Protein AF-0000000079725221 (afdb_homodimer)

Sequence (290 aa):
MNLLYRLLATKKDITLTIIRVTLGIVILPHGAQKLLGSFGGYGFDGTMGFMTGQLGIPSVFAFLAIIAESFGALGLILGLFTRLAAFGVFATMLVAALLVHLPGGFFAPNGIEYFILTFGLAIPVIIKGAGSFSLDDLISSKLEKMNLLYRLLATKKDITLTIIRVTLGIVILPHGAQKLLGSFGGYGFDGTMGFMTGQLGIPSVFAFLAIIAESFGALGLILGLFTRLAAFGVFATMLVAALLVHLPGGFFAPNGIEYFILTFGLAIPVIIKGAGSFSLDDLISSKLEK

InterPro domains:
  IPR032808 DoxX family [PF07681] (16-101)
  IPR051907 DoxX-like inner membrane-associated oxidoreductase [PTHR33452] (7-144)

Radius of gyration: 19.96 Å; Cα c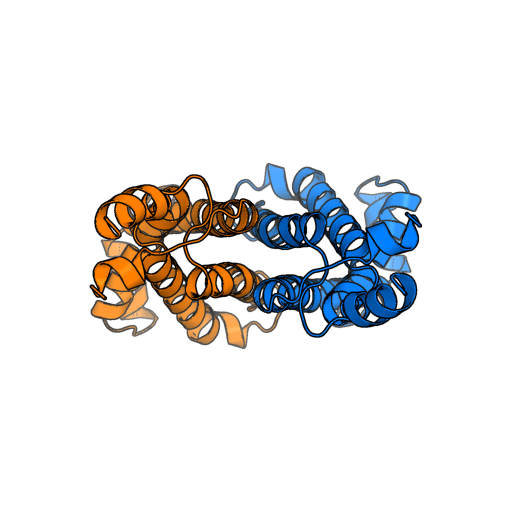ontacts (8 Å, |Δi|>4): 577; chains: 2; bounding box: 53×54×37 Å

Organism: NCBI:txid2484901

Solvent-accessible surface area (backbone atoms only — not comparable to full-atom values): 13362 Å² total; per-residue (Å²): 130,57,68,66,42,66,54,23,43,47,52,84,31,63,52,39,28,45,19,33,31,37,51,10,65,56,36,25,61,56,11,36,12,32,56,69,25,41,96,79,37,61,11,43,68,48,41,48,47,44,38,35,64,78,66,60,38,55,64,68,58,44,51,49,36,42,43,15,24,31,57,17,14,48,18,24,53,47,10,37,54,23,25,60,16,28,46,39,37,41,52,41,42,48,50,48,29,65,77,64,13,43,87,50,44,56,54,72,78,47,14,29,42,64,46,48,47,50,43,33,36,24,52,42,27,45,74,51,19,28,14,30,90,19,48,18,42,59,51,27,62,60,67,75,107,132,58,67,66,44,66,54,23,43,48,53,84,32,63,51,40,29,46,19,33,31,38,52,11,64,57,35,26,60,56,10,37,12,31,56,69,25,40,95,80,36,62,11,44,68,48,41,47,48,44,40,36,64,77,67,60,39,56,65,67,59,44,51,49,34,43,44,14,23,32,56,17,15,50,18,23,52,48,10,37,54,23,25,61,16,26,45,40,39,40,51,40,42,48,51,47,28,66,76,66,13,42,88,50,42,55,53,73,77,47,14,30,41,66,46,47,47,51,42,35,37,25,52,42,28,45,76,52,20,28,13,31,91,17,48,18,42,59,52,27,60,60,66,75,106

Secondary structure (DSSP, 8-state):
--HHHHHH-----HHHHHHHHHHHHHHHHHHHHHHH-GGG--HHHHHHHIIIIIS---HHHHHHHHHIIIIIHHHHHHTSSHHHHHHHHHHHHHHHIIIIIGGG-SSTTTSSHHHHHHHHHHHHHHHH---SS-HHHHHHHHHH-/--HHHHHH-----HHHHHHHHHHHHHHHHHHHHHHH-GGG--HHHHHHHIIIIIS---HHHHHHHHHIIIIIHHHHHHTSSHHHHHHHHHHHHHHHIIIIIGGG-SSTTTSSHHHHHHHHHHHHHHHH---SS-HHHHHHHHHH-

Structure (mmCIF, N/CA/C/O backbone):
data_AF-0000000079725221-model_v1
#
loop_
_entity.id
_entity.type
_entity.pdbx_description
1 polymer 'DoxX family protein'
#
loop_
_atom_site.group_PDB
_atom_site.id
_atom_site.type_symbol
_atom_site.label_atom_id
_atom_site.label_alt_id
_atom_site.label_comp_id
_atom_site.label_asym_id
_atom_site.label_entity_id
_atom_site.label_seq_id
_atom_site.pdbx_PDB_ins_code
_atom_site.Cartn_x
_atom_site.Cartn_y
_atom_site.Cartn_z
_atom_site.occupancy
_atom_site.B_iso_or_equiv
_atom_site.auth_seq_id
_atom_site.auth_comp_id
_atom_site.auth_asym_id
_atom_site.auth_atom_id
_atom_site.pdbx_PDB_model_num
ATOM 1 N N . MET A 1 1 ? 14.672 29.812 3.842 1 69.5 1 MET A N 1
ATOM 2 C CA . MET A 1 1 ? 14.469 28.578 4.605 1 69.5 1 MET A CA 1
ATOM 3 C C . MET A 1 1 ? 15.406 27.484 4.117 1 69.5 1 MET A C 1
ATOM 5 O O . MET A 1 1 ? 15.578 27.297 2.908 1 69.5 1 MET A O 1
ATOM 9 N N . ASN A 1 2 ? 16.25 26.953 4.871 1 87.5 2 ASN A N 1
ATOM 10 C CA . ASN A 1 2 ? 17.312 25.969 4.648 1 87.5 2 ASN A CA 1
ATOM 11 C C . ASN A 1 2 ? 16.766 24.703 3.992 1 87.5 2 ASN A C 1
ATOM 13 O O . ASN A 1 2 ? 15.625 24.328 4.223 1 87.5 2 ASN A O 1
ATOM 17 N N . LEU A 1 3 ? 17.297 24.375 2.855 1 90.75 3 LEU A N 1
ATOM 18 C CA . LEU A 1 3 ? 16.906 23.188 2.09 1 90.75 3 LEU A CA 1
ATOM 19 C C . LEU A 1 3 ? 16.75 21.984 3 1 90.75 3 LEU A C 1
ATOM 21 O O . LEU A 1 3 ? 15.844 21.156 2.805 1 90.75 3 LEU A O 1
ATOM 25 N N . LEU A 1 4 ? 17.578 21.922 3.91 1 93.19 4 LEU A N 1
ATOM 26 C CA . LEU A 1 4 ? 17.516 20.797 4.84 1 93.19 4 LEU A CA 1
ATOM 27 C C . LEU A 1 4 ? 16.219 20.812 5.641 1 93.19 4 LEU A C 1
ATOM 29 O O . LEU A 1 4 ? 15.609 19.781 5.852 1 93.19 4 LEU A O 1
ATOM 33 N N . TYR A 1 5 ? 15.875 21.984 6.094 1 93.69 5 TYR A N 1
ATOM 34 C CA . TYR A 1 5 ? 14.617 22.109 6.828 1 93.69 5 TYR A CA 1
ATOM 35 C C . TYR A 1 5 ? 13.438 21.703 5.957 1 93.69 5 TYR A C 1
ATOM 37 O O . TYR A 1 5 ? 12.547 20.984 6.406 1 93.69 5 TYR A O 1
ATOM 45 N N . ARG A 1 6 ? 13.508 22.188 4.793 1 94.5 6 ARG A N 1
ATOM 46 C CA . ARG A 1 6 ? 12.398 21.891 3.891 1 94.5 6 ARG A CA 1
ATOM 47 C C . ARG A 1 6 ? 12.266 20.391 3.66 1 94.5 6 ARG A C 1
ATOM 49 O O . ARG A 1 6 ? 11.156 19.859 3.564 1 94.5 6 ARG A O 1
ATOM 56 N N . LEU A 1 7 ? 13.352 19.672 3.592 1 95.88 7 LEU A N 1
ATOM 57 C CA . LEU A 1 7 ? 13.375 18.234 3.316 1 95.88 7 LEU A CA 1
ATOM 58 C C . LEU A 1 7 ? 12.93 17.438 4.535 1 95.88 7 LEU A C 1
ATOM 60 O O . LEU A 1 7 ? 12.344 16.359 4.398 1 95.88 7 LEU A O 1
ATOM 64 N N . LEU A 1 8 ? 13.094 18.062 5.656 1 97.88 8 LEU A N 1
ATOM 65 C CA . LEU A 1 8 ? 12.875 17.297 6.875 1 97.88 8 LEU A CA 1
ATOM 66 C C . LEU A 1 8 ? 11.57 17.703 7.551 1 97.88 8 LEU A C 1
ATOM 68 O O . LEU A 1 8 ? 11.055 16.969 8.406 1 97.88 8 LEU A O 1
ATOM 72 N N . ALA A 1 9 ? 11.094 18.844 7.234 1 96.81 9 ALA A N 1
ATOM 73 C CA . ALA A 1 9 ? 9.898 19.375 7.887 1 96.81 9 ALA A CA 1
ATOM 74 C C . ALA A 1 9 ? 8.727 18.422 7.738 1 96.81 9 ALA A C 1
ATOM 76 O O . ALA A 1 9 ? 8.516 17.844 6.672 1 96.81 9 ALA A O 1
ATOM 77 N N . THR A 1 10 ? 7.938 18.219 8.828 1 97.12 10 THR A N 1
ATOM 78 C CA . THR A 1 10 ? 6.801 17.312 8.867 1 97.12 10 THR A CA 1
ATOM 79 C C . THR A 1 10 ? 5.824 17.703 9.969 1 97.12 10 THR A C 1
ATOM 81 O O . THR A 1 10 ? 6.152 18.516 10.836 1 97.12 10 THR A O 1
ATOM 84 N N . LYS A 1 11 ? 4.652 17.297 9.836 1 94.31 11 LYS A N 1
ATOM 85 C CA . LYS A 1 11 ? 3.666 17.469 10.898 1 94.31 11 LYS A CA 1
ATOM 86 C C . LYS A 1 11 ? 3.461 16.172 11.672 1 94.31 11 LYS A C 1
ATOM 88 O O . LYS A 1 11 ? 3.559 15.078 11.109 1 94.31 11 LYS A O 1
ATOM 93 N N . LYS A 1 12 ? 3.129 16.297 12.898 1 96.31 12 LYS A N 1
ATOM 94 C CA . LYS A 1 12 ? 2.85 15.141 13.742 1 96.31 12 LYS A CA 1
ATOM 95 C C . LYS A 1 12 ? 1.532 14.484 13.352 1 96.31 12 LYS A C 1
ATOM 97 O O . LYS A 1 12 ? 0.457 14.961 13.719 1 96.31 12 LYS A O 1
ATOM 102 N N . ASP A 1 13 ? 1.694 13.469 12.641 1 98 13 ASP A N 1
ATOM 103 C CA . ASP A 1 13 ? 0.566 12.711 12.117 1 98 13 ASP A CA 1
ATOM 104 C C . ASP A 1 13 ? 0.859 11.211 12.133 1 98 13 ASP A C 1
ATOM 106 O O . ASP A 1 13 ? 1.685 10.719 11.359 1 98 13 ASP A O 1
ATOM 110 N N . ILE A 1 14 ? 0.137 10.5 12.945 1 98.56 14 ILE A N 1
ATOM 111 C CA . ILE A 1 14 ? 0.399 9.086 13.172 1 98.56 14 ILE A CA 1
ATOM 112 C C . ILE A 1 14 ? 0.129 8.297 11.891 1 98.56 14 ILE A C 1
ATOM 114 O O . ILE A 1 14 ? 0.76 7.27 11.648 1 98.56 14 ILE A O 1
ATOM 118 N N . THR A 1 15 ? -0.752 8.742 11.016 1 98.69 15 THR A N 1
ATOM 119 C CA . THR A 1 15 ? -1.071 8 9.805 1 98.69 15 THR A CA 1
ATOM 120 C C . THR A 1 15 ? 0.104 8.023 8.828 1 98.69 15 THR A C 1
ATOM 122 O O . THR A 1 15 ? 0.323 7.066 8.094 1 98.69 15 THR A O 1
ATOM 125 N N . LEU A 1 16 ? 0.888 9.109 8.844 1 98.81 16 LEU A N 1
ATOM 126 C CA . LEU A 1 16 ? 2.1 9.133 8.023 1 98.81 16 LEU A CA 1
ATOM 127 C C . LEU A 1 16 ? 3.127 8.133 8.555 1 98.81 16 LEU A C 1
ATOM 129 O O . LEU A 1 16 ? 3.873 7.535 7.777 1 98.81 16 LEU A O 1
ATOM 133 N N . THR A 1 17 ? 3.158 7.969 9.883 1 98.94 17 THR A N 1
ATOM 134 C CA . THR A 1 17 ? 4.027 6.965 10.484 1 98.94 17 THR A CA 1
ATOM 135 C C . THR A 1 17 ? 3.617 5.562 10.047 1 98.94 17 THR A C 1
ATOM 137 O O . THR A 1 17 ? 4.465 4.75 9.672 1 98.94 17 THR A O 1
ATOM 140 N N . ILE A 1 18 ? 2.346 5.316 10.047 1 98.94 18 ILE A N 1
ATOM 141 C CA . ILE A 1 18 ? 1.83 4.012 9.641 1 98.94 18 ILE A CA 1
ATOM 142 C C . ILE A 1 18 ? 2.203 3.742 8.188 1 98.94 18 ILE A C 1
ATOM 144 O O . ILE A 1 18 ? 2.695 2.66 7.855 1 98.94 18 ILE A O 1
ATOM 148 N N . ILE A 1 19 ? 2.051 4.703 7.34 1 98.94 19 ILE A N 1
ATOM 149 C CA . ILE A 1 19 ? 2.281 4.582 5.902 1 98.94 19 ILE A CA 1
ATOM 150 C C . ILE A 1 19 ? 3.766 4.332 5.641 1 98.94 19 ILE A C 1
ATOM 152 O O . ILE A 1 19 ? 4.129 3.367 4.961 1 98.94 19 ILE A O 1
ATOM 156 N N . ARG A 1 20 ? 4.598 5.172 6.184 1 98.94 20 ARG A N 1
ATOM 157 C CA . ARG A 1 20 ? 6.02 5.07 5.867 1 98.94 20 ARG A CA 1
ATOM 158 C C . ARG A 1 20 ? 6.621 3.801 6.461 1 98.94 20 ARG A C 1
ATOM 160 O O . ARG A 1 20 ? 7.48 3.168 5.84 1 98.94 20 ARG A O 1
ATOM 167 N N . VAL A 1 21 ? 6.223 3.439 7.684 1 99 21 VAL A N 1
ATOM 168 C CA . VAL A 1 21 ? 6.77 2.248 8.32 1 99 21 VAL A CA 1
ATOM 169 C C . VAL A 1 21 ? 6.301 1 7.578 1 99 21 VAL A C 1
ATOM 171 O O . VAL A 1 21 ? 7.07 0.056 7.387 1 99 21 VAL A O 1
ATOM 174 N N . THR A 1 22 ? 5.031 0.992 7.164 1 99 22 THR A N 1
ATOM 175 C CA . THR A 1 22 ? 4.516 -0.117 6.371 1 99 22 THR A CA 1
ATOM 176 C C . THR A 1 22 ? 5.348 -0.309 5.105 1 99 22 THR A C 1
ATOM 178 O O . THR A 1 22 ? 5.805 -1.418 4.816 1 99 22 THR A O 1
ATOM 181 N N . LEU A 1 23 ? 5.57 0.777 4.371 1 99 23 LEU A N 1
ATOM 182 C CA . LEU A 1 23 ? 6.355 0.708 3.143 1 99 23 LEU A CA 1
ATOM 183 C C . LEU A 1 23 ? 7.777 0.237 3.428 1 99 23 LEU A C 1
ATOM 185 O O . LEU A 1 23 ? 8.297 -0.635 2.73 1 99 23 LEU A O 1
ATOM 189 N N . GLY A 1 24 ? 8.383 0.753 4.488 1 98.94 24 GLY A N 1
ATOM 190 C CA . GLY A 1 24 ? 9.742 0.392 4.848 1 98.94 24 GLY A CA 1
ATOM 191 C C . GLY A 1 24 ? 9.898 -1.073 5.207 1 98.94 24 GLY A C 1
ATOM 192 O O . GLY A 1 24 ? 10.836 -1.734 4.754 1 98.94 24 GLY A O 1
ATOM 193 N N . ILE A 1 25 ? 8.984 -1.563 6.016 1 98.94 25 ILE A N 1
ATOM 194 C CA . ILE A 1 25 ? 9.109 -2.934 6.5 1 98.94 25 ILE A CA 1
ATOM 195 C C . ILE A 1 25 ? 8.922 -3.91 5.344 1 98.94 25 ILE A C 1
ATOM 197 O O . ILE A 1 25 ? 9.516 -4.992 5.332 1 98.94 25 ILE A O 1
ATOM 201 N N . VAL A 1 26 ? 8.102 -3.545 4.352 1 98.94 26 VAL A N 1
ATOM 202 C CA . VAL A 1 26 ? 7.859 -4.438 3.227 1 98.94 26 VAL A CA 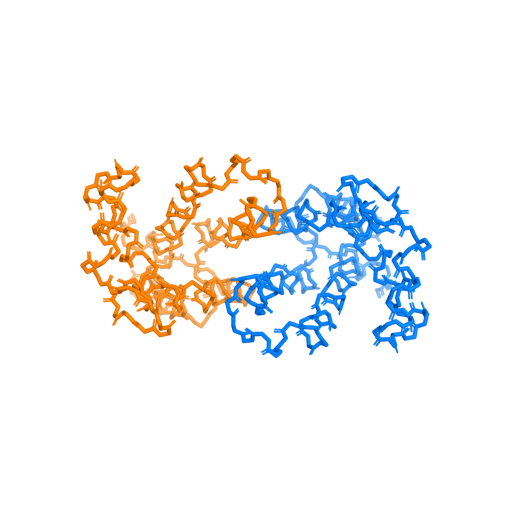1
ATOM 203 C C . VAL A 1 26 ? 9.039 -4.391 2.264 1 98.94 26 VAL A C 1
ATOM 205 O O . VAL A 1 26 ? 9.43 -5.414 1.696 1 98.94 26 VAL A O 1
ATOM 208 N N . ILE A 1 27 ? 9.664 -3.246 2.096 1 98.94 27 ILE A N 1
ATOM 209 C CA . ILE A 1 27 ? 10.695 -3.055 1.075 1 98.94 27 ILE A CA 1
ATOM 210 C C . ILE A 1 27 ? 12.047 -3.523 1.609 1 98.94 27 ILE A C 1
ATOM 212 O O . ILE A 1 27 ? 12.867 -4.055 0.857 1 98.94 27 ILE A O 1
ATOM 216 N N . LEU A 1 28 ? 12.305 -3.41 2.879 1 98.94 28 LEU A N 1
ATOM 217 C CA . LEU A 1 28 ? 13.625 -3.637 3.457 1 98.94 28 LEU A CA 1
ATOM 218 C C . LEU A 1 28 ? 14.094 -5.066 3.203 1 98.94 28 LEU A C 1
ATOM 220 O O . LEU A 1 28 ? 15.25 -5.293 2.848 1 98.94 28 LEU A O 1
ATOM 224 N N . PRO A 1 29 ? 13.25 -6.109 3.432 1 98.88 29 PRO A N 1
ATOM 225 C CA . PRO A 1 29 ? 13.727 -7.465 3.135 1 98.88 29 PRO A CA 1
ATOM 226 C C . PRO A 1 29 ? 14.172 -7.629 1.684 1 98.88 29 PRO A C 1
ATOM 228 O O . PRO A 1 29 ? 15.102 -8.383 1.404 1 98.88 29 PRO A O 1
ATOM 231 N N . HIS A 1 30 ? 13.555 -6.941 0.752 1 98.75 30 HIS A N 1
ATOM 232 C CA . HIS A 1 30 ? 13.992 -6.965 -0.639 1 98.75 30 HIS A CA 1
ATOM 233 C C . HIS A 1 30 ? 15.383 -6.352 -0.79 1 98.75 30 HIS A C 1
ATOM 235 O O . HIS A 1 30 ? 16.203 -6.855 -1.556 1 98.75 30 HIS A O 1
ATOM 241 N N . GLY A 1 31 ? 15.555 -5.238 -0.068 1 98.81 31 GLY A N 1
ATOM 242 C CA . GLY A 1 31 ? 16.891 -4.66 -0.041 1 98.81 31 GLY A CA 1
ATOM 243 C C . GLY A 1 31 ? 17.938 -5.594 0.532 1 98.81 31 GLY A C 1
ATOM 244 O O . GLY A 1 31 ? 19.047 -5.668 0.023 1 98.81 31 GLY A O 1
ATOM 245 N N . ALA A 1 32 ? 17.562 -6.262 1.592 1 98.81 32 ALA A N 1
ATOM 246 C CA . ALA A 1 32 ? 18.484 -7.215 2.215 1 98.81 32 ALA A CA 1
ATOM 247 C C . ALA A 1 32 ? 18.828 -8.352 1.255 1 98.81 32 ALA A C 1
ATOM 249 O O . ALA A 1 32 ? 19.969 -8.828 1.239 1 98.81 32 ALA A O 1
ATOM 250 N N . GLN A 1 33 ? 17.891 -8.797 0.453 1 98.62 33 GLN A N 1
ATOM 251 C CA . GLN A 1 33 ? 18.141 -9.797 -0.575 1 98.62 33 GLN A CA 1
ATOM 252 C C . GLN A 1 33 ? 19.156 -9.297 -1.597 1 98.62 33 GLN A C 1
ATOM 254 O O . GLN A 1 33 ? 20.078 -10.023 -1.97 1 98.62 33 GLN A O 1
ATOM 259 N N . LYS A 1 34 ? 18.984 -8.07 -1.958 1 98.69 34 LYS A N 1
ATOM 260 C CA . LYS A 1 34 ? 19.766 -7.527 -3.064 1 98.69 34 LYS A CA 1
ATOM 261 C C . LYS A 1 34 ? 21.141 -7.082 -2.592 1 98.69 34 LYS A C 1
ATOM 263 O O . LYS A 1 34 ? 22.125 -7.195 -3.332 1 98.69 34 LYS A O 1
ATOM 268 N N . LEU A 1 35 ? 21.188 -6.562 -1.381 1 98.81 35 LEU A N 1
ATOM 269 C CA . LEU A 1 35 ? 22.438 -5.988 -0.891 1 98.81 35 LEU A CA 1
ATOM 270 C C . LEU A 1 35 ? 23.281 -7.047 -0.191 1 98.81 35 LEU A C 1
ATOM 272 O O . LEU A 1 35 ? 24.5 -7.109 -0.39 1 98.81 35 LEU A O 1
ATOM 276 N N . LEU A 1 36 ? 22.641 -7.953 0.61 1 98.62 36 LEU A N 1
ATOM 277 C CA . LEU A 1 36 ? 23.375 -8.828 1.521 1 98.62 36 LEU A CA 1
ATOM 278 C C . LEU A 1 36 ? 23.219 -10.289 1.118 1 98.62 36 LEU A C 1
ATOM 280 O O . LEU A 1 36 ? 23.922 -11.156 1.651 1 98.62 36 LEU A O 1
ATOM 284 N N . GLY A 1 37 ? 22.25 -10.633 0.239 1 98.44 37 GLY A N 1
ATOM 285 C CA . GLY A 1 37 ? 21.969 -12.016 -0.101 1 98.44 37 GLY A CA 1
ATOM 286 C C . GLY A 1 37 ? 21.141 -12.727 0.951 1 98.44 37 GLY A C 1
ATOM 287 O O . GLY A 1 37 ? 21.047 -13.961 0.947 1 98.44 37 GLY A O 1
ATOM 288 N N . SER A 1 38 ? 20.594 -11.992 1.799 1 98.12 38 SER A N 1
ATOM 289 C CA . SER A 1 38 ? 19.734 -12.57 2.826 1 98.12 38 SER A CA 1
ATOM 290 C C . SER A 1 38 ? 18.453 -13.148 2.221 1 98.12 38 SER A C 1
ATOM 292 O O . SER A 1 38 ? 18.078 -12.789 1.104 1 98.12 38 SER A O 1
ATOM 294 N N . PHE A 1 39 ? 17.812 -14.086 2.939 1 97.12 39 PHE A N 1
ATOM 295 C CA . PHE A 1 39 ? 16.531 -14.672 2.549 1 97.12 39 PHE A CA 1
ATOM 296 C C . PHE A 1 39 ? 16.656 -15.352 1.191 1 97.12 39 PHE A C 1
ATOM 298 O O . PHE A 1 39 ? 15.727 -15.289 0.377 1 97.12 39 PHE A O 1
ATOM 305 N N . GLY A 1 40 ? 17.844 -15.805 0.953 1 96.75 40 GLY A N 1
ATOM 306 C CA . GLY A 1 40 ? 18.031 -16.547 -0.279 1 96.75 40 GLY A CA 1
ATOM 307 C C . GLY A 1 40 ? 18.266 -15.664 -1.488 1 96.75 40 GLY A C 1
ATOM 308 O O . GLY A 1 40 ? 18.078 -16.094 -2.627 1 96.75 40 GLY A O 1
ATOM 309 N N . GLY A 1 41 ? 18.562 -14.438 -1.312 1 97.5 41 GLY A N 1
ATOM 310 C CA . GLY A 1 41 ? 18.766 -13.5 -2.406 1 97.5 41 GLY A CA 1
ATOM 311 C C . GLY A 1 41 ? 20.125 -13.633 -3.053 1 97.5 41 GLY A C 1
ATOM 312 O O . GLY A 1 41 ? 20.938 -14.477 -2.648 1 97.5 41 GLY A O 1
ATOM 313 N N . TYR A 1 42 ? 20.391 -12.773 -3.963 1 97.62 42 TYR A N 1
ATOM 314 C CA . TYR A 1 42 ? 21.562 -12.938 -4.824 1 97.62 42 TYR A CA 1
ATOM 315 C C . TYR A 1 42 ? 22.719 -12.055 -4.359 1 97.62 42 TYR A C 1
ATOM 317 O O . TYR A 1 42 ? 23.828 -12.133 -4.891 1 97.62 42 TYR A O 1
ATOM 325 N N . GLY A 1 43 ? 22.469 -11.125 -3.416 1 98.69 43 GLY A N 1
ATOM 326 C CA . GLY A 1 43 ? 23.516 -10.211 -2.969 1 98.69 43 GLY A CA 1
ATOM 327 C C . GLY A 1 43 ? 23.812 -9.109 -3.969 1 98.69 43 GLY A C 1
ATOM 328 O O . GLY A 1 43 ? 23.234 -9.078 -5.055 1 98.69 43 GLY A O 1
ATOM 329 N N . PHE A 1 44 ? 24.734 -8.273 -3.574 1 98.75 44 PHE A N 1
ATOM 330 C CA . PHE A 1 44 ? 25 -7.059 -4.328 1 98.75 44 PHE A CA 1
ATOM 331 C C . PHE A 1 44 ? 25.5 -7.391 -5.73 1 98.75 44 PHE A C 1
ATOM 333 O O . PHE A 1 44 ? 24.906 -6.945 -6.719 1 98.75 44 PHE A O 1
ATOM 340 N N . ASP A 1 45 ? 26.5 -8.258 -5.875 1 98.62 45 ASP A N 1
ATOM 341 C CA . ASP A 1 45 ? 27.109 -8.562 -7.168 1 98.62 45 ASP 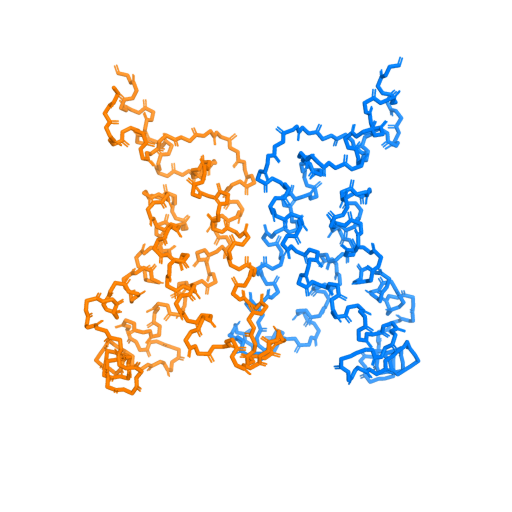A CA 1
ATOM 342 C C . ASP A 1 45 ? 26.125 -9.289 -8.078 1 98.62 45 ASP A C 1
ATOM 344 O O . ASP A 1 45 ? 26.047 -8.992 -9.273 1 98.62 45 ASP A O 1
ATOM 348 N N . GLY A 1 46 ? 25.453 -10.234 -7.484 1 98.62 46 GLY A N 1
ATOM 349 C CA . GLY A 1 46 ? 24.453 -10.945 -8.258 1 98.62 46 GLY A CA 1
ATOM 350 C C . GLY A 1 46 ? 23.344 -10.047 -8.773 1 98.62 46 GLY A C 1
ATOM 351 O O . GLY A 1 46 ? 22.938 -10.156 -9.938 1 98.62 46 GLY A O 1
ATOM 352 N N . THR A 1 47 ? 22.859 -9.156 -7.922 1 98.38 47 THR A N 1
ATOM 353 C CA . THR A 1 47 ? 21.781 -8.25 -8.312 1 98.38 47 THR A CA 1
ATOM 354 C C . THR A 1 47 ? 22.266 -7.254 -9.367 1 98.38 47 THR A C 1
ATOM 356 O O . THR A 1 47 ? 21.609 -7.043 -10.375 1 98.38 47 THR A O 1
ATOM 359 N N . MET A 1 48 ? 23.469 -6.703 -9.141 1 98.56 48 MET A N 1
ATOM 360 C CA . MET A 1 48 ? 24.031 -5.785 -10.125 1 98.56 48 MET A CA 1
ATOM 361 C C . MET A 1 48 ? 24.203 -6.473 -11.477 1 98.56 48 MET A C 1
ATOM 363 O O . MET A 1 48 ? 23.859 -5.902 -12.516 1 98.56 48 MET A O 1
ATOM 367 N N . GLY A 1 49 ? 24.719 -7.633 -11.469 1 98.38 49 GLY A N 1
ATOM 368 C CA . GLY A 1 49 ? 24.922 -8.391 -12.695 1 98.38 49 GLY A CA 1
ATOM 369 C C . GLY A 1 49 ? 23.625 -8.648 -13.453 1 98.38 49 GLY A C 1
ATOM 370 O O . GLY A 1 49 ? 23.562 -8.484 -14.672 1 98.38 49 GLY A O 1
ATOM 371 N N . PHE A 1 50 ? 22.609 -9.039 -12.734 1 97.25 50 PHE A N 1
ATOM 372 C CA . PHE A 1 50 ? 21.328 -9.328 -13.352 1 97.25 50 PHE A CA 1
ATOM 373 C C . PHE A 1 50 ? 20.703 -8.062 -13.945 1 97.25 50 PHE A C 1
ATOM 375 O O . PHE A 1 50 ? 20.281 -8.055 -15.102 1 97.25 50 PHE A O 1
ATOM 382 N N . MET A 1 51 ? 20.641 -6.934 -13.141 1 97.44 51 MET A N 1
ATOM 383 C CA . MET A 1 51 ? 19.969 -5.711 -13.562 1 97.44 51 MET A CA 1
ATOM 384 C C . MET A 1 51 ? 20.688 -5.062 -14.734 1 97.44 51 MET A C 1
ATOM 386 O O . MET A 1 51 ? 20.062 -4.586 -15.68 1 97.44 51 MET A O 1
ATOM 390 N N . THR A 1 52 ? 22.031 -5.094 -14.727 1 97.88 52 THR A N 1
ATOM 391 C CA . THR A 1 52 ? 22.781 -4.441 -15.789 1 97.88 52 THR A CA 1
ATOM 392 C C . THR A 1 52 ? 22.922 -5.367 -17 1 97.88 52 THR A C 1
ATOM 394 O O . THR A 1 52 ? 22.828 -4.918 -18.141 1 97.88 52 THR A O 1
ATOM 397 N N . GLY A 1 53 ? 23.156 -6.586 -16.781 1 97.38 53 GLY A N 1
ATOM 398 C CA . GLY A 1 53 ? 23.375 -7.555 -17.844 1 97.38 53 GLY A CA 1
ATOM 399 C C . GLY A 1 53 ? 22.078 -7.996 -18.516 1 97.38 53 GLY A C 1
ATOM 400 O O . GLY A 1 53 ? 21.844 -7.664 -19.672 1 97.38 53 GLY A O 1
ATOM 401 N N . GLN A 1 54 ? 21.172 -8.516 -17.812 1 94.94 54 GLN A N 1
ATOM 402 C CA . GLN A 1 54 ? 19.969 -9.109 -18.375 1 94.94 54 GLN A CA 1
ATOM 403 C C . GLN A 1 54 ? 18.906 -8.039 -18.641 1 94.94 54 GLN A C 1
ATOM 405 O O . GLN A 1 54 ? 18.219 -8.086 -19.672 1 94.94 54 GLN A O 1
ATOM 410 N N . LEU A 1 55 ? 18.812 -7.07 -17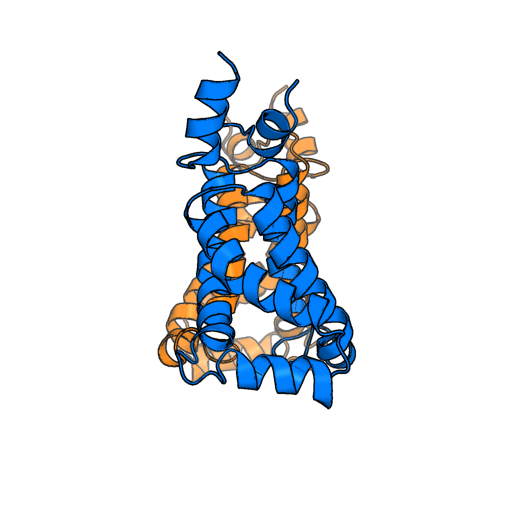.75 1 95 55 LEU A N 1
ATOM 411 C CA . LEU A 1 55 ? 17.734 -6.102 -17.906 1 95 55 LEU A CA 1
ATOM 412 C C . LEU A 1 55 ? 18.219 -4.844 -18.625 1 95 55 LEU A C 1
ATOM 414 O O . LEU A 1 55 ? 17.422 -3.99 -19 1 95 55 LEU A O 1
ATOM 418 N N . GLY A 1 56 ? 19.547 -4.664 -18.703 1 96.56 56 GLY A N 1
ATOM 419 C CA . GLY A 1 56 ? 20.109 -3.543 -19.438 1 96.56 56 GLY A CA 1
ATOM 420 C C . GLY A 1 56 ? 20 -2.225 -18.688 1 96.56 56 GLY A C 1
ATOM 421 O O . GLY A 1 56 ? 20.094 -1.154 -19.297 1 96.56 56 GLY A O 1
ATOM 422 N N . ILE A 1 57 ? 19.781 -2.256 -17.422 1 96.75 57 ILE A N 1
ATOM 423 C CA . ILE A 1 57 ? 19.688 -1.049 -16.609 1 96.75 57 ILE A CA 1
ATOM 424 C C . ILE A 1 57 ? 21.094 -0.469 -16.391 1 96.75 57 ILE A C 1
ATOM 426 O O . ILE A 1 57 ? 22.016 -1.189 -16.031 1 96.75 57 ILE A O 1
ATOM 430 N N . PRO A 1 58 ? 21.234 0.843 -16.641 1 98.12 58 PRO A N 1
ATOM 431 C CA . PRO A 1 58 ? 22.531 1.435 -16.344 1 98.12 58 PRO A CA 1
ATOM 432 C C . PRO A 1 58 ? 22.969 1.208 -14.898 1 98.12 58 PRO A C 1
ATOM 434 O O . PRO A 1 58 ? 22.125 1.253 -13.984 1 98.12 58 PRO A O 1
ATOM 437 N N . SER A 1 59 ? 24.266 1.022 -14.734 1 98.19 59 SER A N 1
ATOM 438 C CA . SER A 1 59 ? 24.812 0.607 -13.445 1 98.19 59 SER A CA 1
ATOM 439 C C . SER A 1 59 ? 24.453 1.593 -12.344 1 98.19 59 SER A C 1
ATOM 441 O O . SER A 1 59 ? 24.188 1.191 -11.203 1 98.19 59 SER A O 1
ATOM 443 N N . VAL A 1 60 ? 24.375 2.781 -12.664 1 98.19 60 VAL A N 1
ATOM 444 C CA . VAL A 1 60 ? 24.094 3.793 -11.648 1 98.19 60 VAL A CA 1
ATOM 445 C C . VAL A 1 60 ? 22.656 3.625 -11.133 1 98.19 60 VAL A C 1
ATOM 447 O O . VAL A 1 60 ? 22.422 3.75 -9.93 1 98.19 60 VAL A O 1
ATOM 450 N N . PHE A 1 61 ? 21.75 3.336 -11.969 1 97.94 61 PHE A N 1
ATOM 451 C CA . PHE A 1 61 ? 20.359 3.176 -11.562 1 97.94 61 PHE A CA 1
ATOM 452 C C . PHE A 1 61 ? 20.156 1.876 -10.789 1 97.94 61 PHE A C 1
ATOM 454 O O . PHE A 1 61 ? 19.375 1.821 -9.844 1 97.94 61 PHE A O 1
ATOM 461 N N . ALA A 1 62 ? 20.891 0.86 -11.266 1 98.44 62 ALA A N 1
ATOM 462 C CA . ALA A 1 62 ? 20.844 -0.395 -10.523 1 98.44 62 ALA A CA 1
ATOM 463 C C . ALA A 1 62 ? 21.359 -0.203 -9.094 1 98.44 62 ALA A C 1
ATOM 465 O O . ALA A 1 62 ? 20.734 -0.666 -8.141 1 98.44 62 ALA A O 1
ATOM 466 N N . PHE A 1 63 ? 22.453 0.487 -9.039 1 98.62 63 PHE A N 1
ATOM 467 C CA . PHE A 1 63 ? 23.047 0.781 -7.742 1 98.62 63 PHE A CA 1
ATOM 468 C C . PHE A 1 63 ? 22.078 1.574 -6.871 1 98.62 63 PHE A C 1
ATOM 470 O O . PHE A 1 63 ? 21.859 1.234 -5.707 1 98.62 63 PHE A O 1
ATOM 477 N N . LEU A 1 64 ? 21.469 2.543 -7.406 1 98.75 64 LEU A N 1
ATOM 478 C CA . LEU A 1 64 ? 20.562 3.402 -6.66 1 98.75 64 LEU A CA 1
ATOM 479 C C . LEU A 1 64 ? 19.328 2.625 -6.203 1 98.75 64 LEU A C 1
ATOM 481 O O . LEU A 1 64 ? 18.781 2.895 -5.129 1 98.75 64 LEU A O 1
ATOM 485 N N . ALA A 1 65 ? 18.922 1.724 -7.004 1 98.62 65 ALA A N 1
ATOM 486 C CA . ALA A 1 65 ? 17.766 0.903 -6.621 1 98.62 65 ALA A CA 1
ATOM 487 C C . ALA A 1 65 ? 18.078 0.076 -5.375 1 98.62 65 ALA A C 1
ATOM 489 O O . ALA A 1 65 ? 17.266 0.003 -4.453 1 98.62 65 ALA A O 1
ATOM 490 N N . ILE A 1 66 ? 19.281 -0.517 -5.418 1 98.88 66 ILE A N 1
ATOM 491 C CA . ILE A 1 66 ? 19.688 -1.332 -4.277 1 98.88 66 ILE A CA 1
ATOM 492 C C . ILE A 1 66 ? 19.781 -0.462 -3.025 1 98.88 66 ILE A C 1
ATOM 494 O O . ILE A 1 66 ? 19.312 -0.853 -1.956 1 98.88 66 ILE A O 1
ATOM 498 N N . ILE A 1 67 ? 20.297 0.684 -3.168 1 98.88 67 ILE A N 1
ATOM 499 C CA . ILE A 1 67 ? 20.453 1.605 -2.049 1 98.88 67 ILE A CA 1
ATOM 500 C C . ILE A 1 67 ? 19.094 2.057 -1.549 1 98.88 67 ILE A C 1
ATOM 502 O O . ILE A 1 67 ? 18.844 2.119 -0.34 1 98.88 67 ILE A O 1
ATOM 506 N N . ALA A 1 68 ? 18.219 2.361 -2.432 1 98.88 68 ALA A N 1
ATOM 507 C CA . ALA A 1 68 ? 16.891 2.812 -2.066 1 98.88 68 ALA A CA 1
ATOM 508 C C . ALA A 1 68 ? 16.141 1.737 -1.286 1 98.88 68 ALA A C 1
ATOM 510 O O . ALA A 1 68 ? 15.492 2.029 -0.277 1 98.88 68 ALA A O 1
ATOM 511 N N . GLU A 1 69 ? 16.266 0.527 -1.72 1 98.94 69 GLU A N 1
ATOM 512 C CA . GLU A 1 69 ? 15.516 -0.555 -1.097 1 98.94 69 GLU A CA 1
ATOM 513 C C . GLU A 1 69 ? 16.172 -1.016 0.2 1 98.94 69 GLU A C 1
ATOM 515 O O . GLU A 1 69 ? 15.578 -1.758 0.979 1 98.94 69 GLU A O 1
ATOM 520 N N . SER A 1 70 ? 17.422 -0.623 0.402 1 98.88 70 SER A N 1
ATOM 521 C CA . SER A 1 70 ? 18.109 -0.974 1.636 1 98.88 70 SER A CA 1
ATOM 522 C C . SER A 1 70 ? 18.109 0.188 2.625 1 98.88 70 SER A C 1
ATOM 524 O O . SER A 1 70 ? 17.25 0.25 3.512 1 98.88 70 SER A O 1
ATOM 526 N N . PHE A 1 71 ? 18.781 1.222 2.283 1 98.88 71 PHE A N 1
ATOM 527 C CA . PHE A 1 71 ? 18.938 2.354 3.191 1 98.88 71 PHE A CA 1
ATOM 528 C C . PHE A 1 71 ? 17.703 3.262 3.129 1 98.88 71 PHE A C 1
ATOM 530 O O . PHE A 1 71 ? 17.328 3.867 4.133 1 98.88 71 PHE A O 1
ATOM 537 N N . GLY A 1 72 ? 17.172 3.371 1.938 1 98.94 72 GLY A N 1
ATOM 538 C CA . GLY A 1 72 ? 15.922 4.105 1.849 1 98.94 72 GLY A CA 1
ATOM 539 C C . GLY A 1 72 ? 14.812 3.502 2.689 1 98.94 72 GLY A C 1
ATOM 540 O O . GLY A 1 72 ? 14.102 4.219 3.396 1 98.94 72 GLY A O 1
ATOM 541 N N . ALA A 1 73 ? 14.727 2.199 2.58 1 98.94 73 ALA A N 1
ATOM 542 C CA . ALA A 1 73 ? 13.719 1.512 3.381 1 98.94 73 ALA A CA 1
ATOM 543 C C . ALA A 1 73 ? 13.984 1.688 4.871 1 98.94 73 ALA A C 1
ATOM 545 O O . ALA A 1 73 ? 13.055 1.901 5.656 1 98.94 73 ALA A O 1
ATOM 546 N N . LEU A 1 74 ? 15.195 1.626 5.301 1 98.94 74 LEU A N 1
ATOM 547 C CA . LEU A 1 74 ? 15.555 1.884 6.688 1 98.94 74 LEU A CA 1
ATOM 548 C C . LEU A 1 74 ? 15.211 3.314 7.086 1 98.94 74 LEU A C 1
ATOM 550 O O . LEU A 1 74 ? 14.727 3.559 8.195 1 98.94 74 LEU A O 1
ATOM 554 N N . GLY A 1 75 ? 15.5 4.23 6.211 1 98.94 75 GLY A N 1
ATOM 555 C CA . GLY A 1 75 ? 15.117 5.613 6.441 1 98.94 75 GLY A CA 1
ATOM 556 C C . GLY A 1 75 ? 13.625 5.797 6.637 1 98.94 75 GLY A C 1
ATOM 557 O O . GLY A 1 75 ? 13.195 6.594 7.473 1 98.94 75 GLY A O 1
ATOM 558 N N . LEU A 1 76 ? 12.867 5.098 5.883 1 99 76 LEU A N 1
ATOM 559 C CA . LEU A 1 76 ? 11.414 5.141 6.031 1 99 76 LEU A CA 1
ATOM 560 C C . LEU A 1 76 ? 11 4.613 7.398 1 99 76 LEU A C 1
ATOM 562 O O . LEU A 1 76 ? 10.141 5.203 8.062 1 99 76 LEU A O 1
ATOM 566 N N . ILE A 1 77 ? 11.578 3.516 7.852 1 99 77 ILE A N 1
ATOM 567 C CA . ILE A 1 77 ? 11.219 2.914 9.133 1 99 77 ILE A CA 1
ATOM 568 C C . ILE A 1 77 ? 11.586 3.865 10.266 1 99 77 ILE A C 1
ATOM 570 O O . ILE A 1 77 ? 10.789 4.082 11.188 1 99 77 ILE A O 1
ATOM 574 N N . LEU A 1 78 ? 12.664 4.543 10.164 1 98.94 78 LEU A N 1
ATOM 575 C CA . LEU A 1 78 ? 13.164 5.418 11.219 1 98.94 78 LEU A CA 1
ATOM 576 C C . LEU A 1 78 ? 12.578 6.82 11.086 1 98.94 78 LEU A C 1
ATOM 578 O O . LEU A 1 78 ? 12.625 7.605 12.039 1 98.94 78 LEU A O 1
ATOM 582 N N . GLY A 1 79 ? 12.055 7.137 9.984 1 98.94 79 GLY A N 1
ATOM 583 C CA . GLY A 1 79 ? 11.648 8.5 9.688 1 98.94 79 GLY A CA 1
ATOM 584 C C . GLY A 1 79 ? 12.82 9.453 9.539 1 98.94 79 GLY A C 1
ATOM 585 O O . GLY A 1 79 ? 12.836 10.531 10.141 1 98.94 79 GLY A O 1
ATOM 586 N N . LEU A 1 80 ? 13.773 9.062 8.789 1 98.88 80 LEU A N 1
ATOM 587 C CA . LEU A 1 80 ? 14.969 9.859 8.523 1 98.88 80 LEU A CA 1
ATOM 588 C C . LEU A 1 80 ? 15.117 10.141 7.035 1 98.88 80 LEU A C 1
ATOM 590 O O . LEU A 1 80 ? 15.195 9.211 6.227 1 98.88 80 LEU A O 1
ATOM 594 N N . PHE A 1 81 ? 15.242 11.461 6.656 1 98.75 81 PHE A N 1
ATOM 595 C CA . PHE A 1 81 ? 15.234 11.867 5.254 1 98.75 81 PHE A CA 1
ATOM 596 C C . PHE A 1 81 ? 14.117 11.164 4.492 1 98.75 81 PHE A C 1
ATOM 598 O O . PHE A 1 81 ? 14.352 10.586 3.428 1 98.75 81 PHE A O 1
ATOM 605 N N . THR A 1 82 ? 13.008 11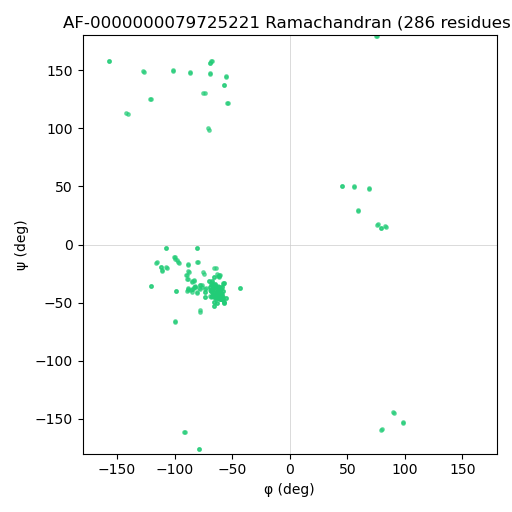.25 5.059 1 98.88 82 THR A N 1
ATOM 606 C CA . THR A 1 82 ? 11.891 10.391 4.695 1 98.88 82 THR A CA 1
ATOM 607 C C . THR A 1 82 ? 11.398 10.711 3.283 1 98.88 82 THR A C 1
ATOM 609 O O . THR A 1 82 ? 11.086 9.797 2.512 1 98.88 82 THR A O 1
ATOM 612 N N . ARG A 1 83 ? 11.328 11.961 2.865 1 98.88 83 ARG A N 1
ATOM 613 C CA . ARG A 1 83 ? 10.875 12.328 1.528 1 98.88 83 ARG A CA 1
ATOM 614 C C . ARG A 1 83 ? 11.805 11.773 0.46 1 98.88 83 ARG A C 1
ATOM 616 O O . ARG A 1 83 ? 11.352 11.266 -0.567 1 98.88 83 ARG A O 1
ATOM 623 N N . LEU A 1 84 ? 13.078 11.852 0.752 1 98.81 84 LEU A N 1
ATOM 624 C CA . LEU A 1 84 ? 14.07 11.32 -0.18 1 98.81 84 LEU A CA 1
ATOM 625 C C . LEU A 1 84 ? 14 9.805 -0.246 1 98.81 84 LEU A C 1
ATOM 627 O O . LEU A 1 84 ? 14.07 9.219 -1.331 1 98.81 84 LEU A O 1
ATOM 631 N N . ALA A 1 85 ? 13.906 9.203 0.879 1 98.94 85 ALA A N 1
ATOM 632 C CA . ALA A 1 85 ? 13.781 7.75 0.958 1 98.94 85 ALA A CA 1
ATOM 633 C C . ALA A 1 85 ? 12.555 7.262 0.202 1 98.94 85 ALA A C 1
ATOM 635 O O . ALA A 1 85 ? 12.641 6.324 -0.595 1 98.94 85 ALA A O 1
ATOM 636 N N . ALA A 1 86 ? 11.461 7.926 0.437 1 98.94 86 ALA A N 1
ATOM 637 C CA . ALA A 1 86 ? 10.219 7.551 -0.233 1 98.94 86 ALA A CA 1
ATOM 638 C C . ALA A 1 86 ? 10.336 7.73 -1.744 1 98.94 86 ALA A C 1
ATOM 640 O O . ALA A 1 86 ? 9.852 6.895 -2.514 1 98.94 86 ALA A O 1
ATOM 641 N N . PHE A 1 87 ? 10.93 8.75 -2.174 1 98.94 87 PHE A N 1
ATOM 642 C CA . PHE A 1 87 ? 11.109 9 -3.6 1 98.94 87 PHE A CA 1
ATOM 643 C C . PHE A 1 87 ? 11.984 7.926 -4.23 1 98.94 87 PHE A C 1
ATOM 645 O O . PHE A 1 87 ? 11.695 7.449 -5.328 1 98.94 87 PHE A O 1
ATOM 652 N N . GLY A 1 88 ? 13.07 7.605 -3.566 1 98.94 88 GLY A N 1
ATOM 653 C CA . GLY A 1 88 ? 13.93 6.547 -4.074 1 98.94 88 GLY A CA 1
ATOM 654 C C . GLY A 1 88 ? 13.211 5.219 -4.234 1 98.94 88 GLY A C 1
ATOM 655 O O . GLY A 1 88 ? 13.344 4.562 -5.27 1 98.94 88 GLY A O 1
ATOM 656 N N . VAL A 1 89 ? 12.484 4.836 -3.223 1 98.94 89 VAL A N 1
ATOM 657 C CA . VAL A 1 89 ? 11.727 3.588 -3.275 1 98.94 89 VAL A CA 1
ATOM 658 C C . VAL A 1 89 ? 10.672 3.668 -4.375 1 98.94 89 VAL A C 1
ATOM 660 O O . VAL A 1 89 ? 10.516 2.732 -5.16 1 98.94 89 VAL A O 1
ATOM 663 N N . PHE A 1 90 ? 9.977 4.816 -4.48 1 98.94 90 PHE A N 1
ATOM 664 C CA . PHE A 1 90 ? 8.977 5.039 -5.523 1 98.94 90 PHE A CA 1
ATOM 665 C C . PHE A 1 90 ? 9.586 4.859 -6.906 1 98.94 90 PHE A C 1
ATOM 667 O O . PHE A 1 90 ? 9.031 4.148 -7.75 1 98.94 90 PHE A O 1
ATOM 674 N N . ALA A 1 91 ? 10.695 5.492 -7.125 1 98.81 91 ALA A N 1
ATOM 675 C CA . ALA A 1 91 ? 11.359 5.445 -8.422 1 98.81 91 ALA A CA 1
ATOM 676 C C . ALA A 1 91 ? 11.758 4.016 -8.789 1 98.81 91 ALA A C 1
ATOM 678 O O . ALA A 1 91 ? 11.555 3.576 -9.922 1 98.81 91 ALA A O 1
ATOM 679 N N . THR A 1 92 ? 12.312 3.34 -7.832 1 98.5 92 THR A N 1
ATOM 680 C CA . THR A 1 92 ? 12.727 1.959 -8.055 1 98.5 92 THR A CA 1
ATOM 681 C C . THR A 1 92 ? 11.531 1.08 -8.398 1 98.5 92 THR A C 1
ATOM 683 O O . THR A 1 92 ? 11.586 0.281 -9.336 1 98.5 92 THR A O 1
ATOM 686 N N . MET A 1 93 ? 10.453 1.226 -7.672 1 98.69 93 MET A N 1
ATOM 687 C CA . MET A 1 93 ? 9.258 0.428 -7.922 1 98.69 93 MET A CA 1
ATOM 688 C C . MET A 1 93 ? 8.641 0.781 -9.266 1 98.69 93 MET A C 1
ATOM 690 O O . MET A 1 93 ? 8.086 -0.085 -9.945 1 98.69 93 MET A O 1
ATOM 694 N N . LEU A 1 94 ? 8.711 2.041 -9.617 1 98.5 94 LEU A N 1
ATOM 695 C CA . LEU A 1 94 ? 8.1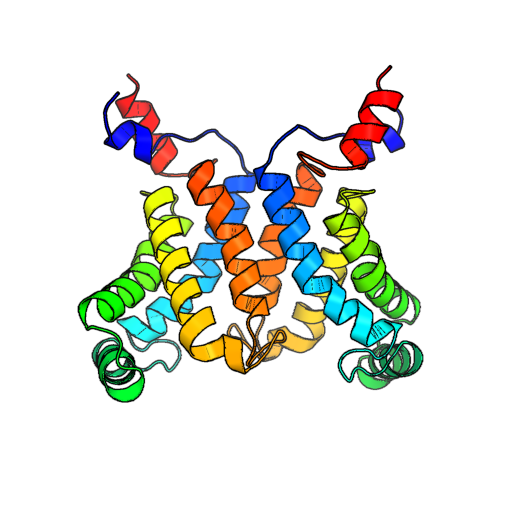64 2.477 -10.906 1 98.5 94 LEU A CA 1
ATOM 696 C C . LEU A 1 94 ? 8.93 1.834 -12.055 1 98.5 94 LEU A C 1
ATOM 698 O O . LEU A 1 94 ? 8.32 1.338 -13.008 1 98.5 94 LEU A O 1
ATOM 702 N N . VAL A 1 95 ? 10.211 1.885 -11.961 1 97.31 95 VAL A N 1
ATOM 703 C CA . VAL A 1 95 ? 11.031 1.276 -13 1 97.31 95 VAL A CA 1
ATOM 704 C C . VAL A 1 95 ? 10.734 -0.219 -13.086 1 97.31 95 VAL A C 1
ATOM 706 O O . VAL A 1 95 ? 10.555 -0.76 -14.18 1 97.31 95 VAL A O 1
ATOM 709 N N . ALA A 1 96 ? 10.664 -0.946 -11.977 1 96.88 96 ALA A N 1
ATOM 710 C CA . ALA A 1 96 ? 10.336 -2.369 -11.961 1 96.88 96 ALA A CA 1
ATOM 711 C C . ALA A 1 96 ? 8.961 -2.625 -12.578 1 96.88 96 ALA A C 1
ATOM 713 O O . ALA A 1 96 ? 8.797 -3.559 -13.367 1 96.88 96 ALA A O 1
ATOM 714 N N . ALA A 1 97 ? 7.984 -1.765 -12.227 1 98.25 97 ALA A N 1
ATOM 715 C CA . ALA A 1 97 ? 6.629 -1.91 -12.75 1 98.25 97 ALA A CA 1
ATOM 716 C C . ALA A 1 97 ? 6.609 -1.781 -14.266 1 98.25 97 ALA A C 1
ATOM 718 O O . ALA A 1 97 ? 5.996 -2.598 -14.961 1 98.25 97 ALA A O 1
ATOM 719 N N . LEU A 1 98 ? 7.301 -0.81 -14.766 1 96.75 98 LEU A N 1
ATOM 720 C CA . LEU A 1 98 ? 7.234 -0.493 -16.188 1 96.75 98 LEU A CA 1
ATOM 721 C C . LEU A 1 98 ? 8.086 -1.464 -17 1 96.75 98 LEU A C 1
ATOM 723 O O . LEU A 1 98 ? 7.676 -1.904 -18.078 1 96.75 98 LEU A O 1
ATOM 727 N N . LEU A 1 99 ? 9.234 -1.87 -16.5 1 94 99 LEU A N 1
ATOM 728 C CA . LEU A 1 99 ? 10.188 -2.629 -17.312 1 94 99 LEU A CA 1
ATOM 729 C C . LEU A 1 99 ? 9.93 -4.125 -17.188 1 94 99 LEU A C 1
ATOM 731 O O . LEU A 1 99 ? 10.219 -4.891 -18.109 1 94 99 LEU A O 1
ATOM 735 N N . VAL A 1 100 ? 9.375 -4.516 -16.109 1 95.12 100 VAL A N 1
ATOM 736 C CA . VAL A 1 100 ? 9.336 -5.949 -15.852 1 95.12 100 VAL A CA 1
ATOM 737 C C . VAL A 1 100 ? 7.883 -6.406 -15.711 1 95.12 100 VAL A C 1
ATOM 739 O O . VAL A 1 100 ? 7.516 -7.477 -16.203 1 95.12 100 VAL A O 1
ATOM 742 N N . HIS A 1 101 ? 7 -5.668 -15.164 1 97.88 101 HIS A N 1
ATOM 743 C CA . HIS A 1 101 ? 5.746 -6.234 -14.68 1 97.88 101 HIS A CA 1
ATOM 744 C C . HIS A 1 101 ? 4.57 -5.77 -15.531 1 97.88 101 HIS A C 1
ATOM 746 O O . HIS A 1 101 ? 3.531 -6.434 -15.578 1 97.88 101 HIS A O 1
ATOM 752 N N . LEU A 1 102 ? 4.719 -4.691 -16.219 1 97.62 102 LEU A N 1
ATOM 753 C CA . LEU A 1 102 ? 3.613 -4.141 -16.984 1 97.62 102 LEU A CA 1
ATOM 754 C C . LEU A 1 102 ? 3.133 -5.141 -18.031 1 97.62 102 LEU A C 1
ATOM 756 O O . LEU A 1 102 ? 1.928 -5.332 -18.203 1 97.62 102 LEU A O 1
ATOM 760 N N . PRO A 1 103 ? 4.035 -5.898 -18.703 1 97.69 103 PRO A N 1
ATOM 761 C CA . PRO A 1 103 ? 3.578 -6.887 -19.672 1 97.69 103 PRO A CA 1
ATOM 762 C C . PRO A 1 103 ? 2.764 -8.016 -19.047 1 97.69 103 PRO A C 1
ATOM 764 O O . PRO A 1 103 ? 1.996 -8.688 -19.734 1 97.69 103 PRO A O 1
ATOM 767 N N . GLY A 1 104 ? 2.943 -8.172 -17.75 1 97.94 104 GLY A N 1
ATOM 768 C CA . GLY A 1 104 ? 2.24 -9.227 -17.031 1 97.94 104 GLY A CA 1
ATOM 769 C C . GLY A 1 104 ? 0.809 -8.867 -16.688 1 97.94 104 GLY A C 1
ATOM 770 O O . GLY A 1 104 ? 0.076 -9.672 -16.125 1 97.94 104 GLY A O 1
ATOM 771 N N . GLY A 1 105 ? 0.414 -7.566 -17.047 1 98 105 GLY A N 1
ATOM 772 C CA . GLY A 1 105 ? -0.95 -7.137 -16.781 1 98 105 GLY A CA 1
ATOM 773 C C . GLY A 1 105 ? -1.118 -6.496 -15.414 1 98 105 GLY A C 1
ATOM 774 O O . GLY A 1 105 ? -0.235 -5.77 -14.945 1 98 105 GLY A O 1
ATOM 775 N N . PHE A 1 106 ? -2.275 -6.762 -14.828 1 98.56 106 PHE A N 1
ATOM 776 C CA . PHE A 1 106 ? -2.631 -6.023 -13.625 1 98.56 106 PHE A CA 1
ATOM 777 C C . PHE A 1 106 ? -2.332 -6.848 -12.375 1 98.56 106 PHE A C 1
ATOM 779 O O . PHE A 1 106 ? -1.734 -6.344 -11.422 1 98.56 106 PHE A O 1
ATOM 786 N N . PHE A 1 107 ? -2.607 -8.148 -12.398 1 98.06 107 PHE A N 1
ATOM 787 C CA . PHE A 1 107 ? -2.672 -8.961 -11.188 1 98.06 107 PHE A CA 1
ATOM 788 C C . PHE A 1 107 ? -1.289 -9.484 -10.82 1 98.06 107 PHE A C 1
ATOM 790 O O . PHE A 1 107 ? -0.5 -9.844 -11.695 1 98.06 107 PHE A O 1
ATOM 797 N N . ALA A 1 108 ? -1.064 -9.641 -9.508 1 95.06 108 ALA A N 1
ATOM 798 C CA . ALA A 1 108 ? 0.105 -10.344 -8.984 1 95.06 108 ALA A CA 1
ATOM 799 C C . ALA A 1 108 ? 0.018 -11.844 -9.273 1 95.06 108 ALA A C 1
ATOM 801 O O . ALA A 1 108 ? -1.077 -12.391 -9.414 1 95.06 108 ALA A O 1
ATOM 802 N N . PRO A 1 109 ? 1.175 -12.328 -9.469 1 94.81 109 PRO A N 1
ATOM 803 C CA . PRO A 1 109 ? 2.521 -11.844 -9.156 1 94.81 109 PRO A CA 1
ATOM 804 C C . PRO A 1 109 ? 3.209 -11.203 -10.359 1 94.81 109 PRO A C 1
ATOM 806 O O . PRO A 1 109 ? 4.234 -10.531 -10.203 1 94.81 109 PRO A O 1
ATOM 809 N N . ASN A 1 110 ? 2.652 -11.398 -11.5 1 96.56 110 ASN A N 1
ATOM 810 C CA . ASN A 1 110 ? 3.35 -10.938 -12.695 1 96.56 110 ASN A CA 1
ATOM 811 C C . ASN A 1 110 ? 3 -9.484 -13.023 1 96.56 110 ASN A C 1
ATOM 813 O O . ASN A 1 110 ? 3.742 -8.812 -13.734 1 96.56 110 ASN A O 1
ATOM 817 N N . GLY A 1 111 ? 1.875 -9.039 -12.539 1 98.19 111 GLY A N 1
ATOM 818 C CA . GLY A 1 111 ? 1.348 -7.746 -12.945 1 98.19 111 GLY A CA 1
ATOM 819 C C . GLY A 1 111 ? 1.785 -6.617 -12.031 1 98.19 111 GLY A C 1
ATOM 820 O O . GLY A 1 111 ? 2.742 -6.762 -11.266 1 98.19 111 GLY A O 1
ATOM 821 N N . ILE A 1 112 ? 1.062 -5.496 -12.086 1 98.75 112 ILE A N 1
ATOM 822 C CA . ILE A 1 112 ? 1.595 -4.25 -11.539 1 98.75 112 ILE A CA 1
ATOM 823 C C . ILE A 1 112 ? 0.865 -3.902 -10.242 1 98.75 112 ILE A C 1
ATOM 825 O O . ILE A 1 112 ? 1.204 -2.92 -9.578 1 98.75 112 ILE A O 1
ATOM 829 N N . GLU A 1 113 ? -0.12 -4.625 -9.789 1 98.62 113 GLU A N 1
ATOM 830 C CA . GLU A 1 113 ? -0.97 -4.195 -8.688 1 98.62 113 GLU A CA 1
ATOM 831 C C . GLU A 1 113 ? -0.161 -4.016 -7.402 1 98.62 113 GLU A C 1
ATOM 833 O O . GLU A 1 113 ? -0.448 -3.123 -6.602 1 98.62 113 GLU A O 1
ATOM 838 N N . TYR A 1 114 ? 0.857 -4.902 -7.184 1 98.69 114 TYR A N 1
ATOM 839 C CA . TYR A 1 114 ? 1.736 -4.77 -6.027 1 98.69 114 TYR A CA 1
ATOM 840 C C . TYR A 1 114 ? 2.432 -3.414 -6.02 1 98.69 114 TYR A C 1
ATOM 842 O O . TYR A 1 114 ? 2.469 -2.734 -4.992 1 98.69 114 TYR A O 1
ATOM 850 N N . PHE A 1 115 ? 2.908 -3.027 -7.086 1 98.88 115 PHE A N 1
ATOM 851 C CA . PHE A 1 115 ? 3.66 -1.785 -7.227 1 98.88 115 PHE A CA 1
ATOM 852 C C . PHE A 1 115 ? 2.748 -0.577 -7.047 1 98.88 115 PHE A C 1
ATOM 854 O O . PHE A 1 115 ? 3.15 0.428 -6.457 1 98.88 115 PHE A O 1
ATOM 861 N N . ILE A 1 116 ? 1.549 -0.701 -7.523 1 98.94 116 ILE A N 1
ATOM 862 C CA . ILE A 1 116 ? 0.578 0.373 -7.344 1 98.94 116 ILE A CA 1
ATOM 863 C C . ILE A 1 116 ? 0.348 0.622 -5.855 1 98.94 116 ILE A C 1
ATOM 865 O O . ILE A 1 116 ? 0.267 1.771 -5.418 1 98.94 116 ILE A O 1
ATOM 869 N N . LEU A 1 117 ? 0.264 -0.437 -5.113 1 98.94 117 LEU A N 1
ATOM 870 C CA . LEU A 1 117 ? 0.091 -0.288 -3.672 1 98.94 117 LEU A CA 1
ATOM 871 C C . LEU A 1 117 ? 1.257 0.483 -3.061 1 98.94 117 LEU A C 1
ATOM 873 O O . LEU A 1 117 ? 1.055 1.345 -2.203 1 98.94 117 LEU A O 1
ATOM 877 N N . THR A 1 118 ? 2.463 0.191 -3.492 1 98.94 118 THR A N 1
ATOM 878 C CA . THR A 1 118 ? 3.621 0.894 -2.953 1 98.94 118 THR A CA 1
ATOM 879 C C . THR A 1 118 ? 3.58 2.371 -3.332 1 98.94 118 THR A C 1
ATOM 881 O O . THR A 1 118 ? 4.016 3.229 -2.559 1 98.94 118 THR A O 1
ATOM 884 N N . PHE A 1 119 ? 3.078 2.701 -4.504 1 98.94 119 PHE A N 1
ATOM 885 C CA . PHE A 1 119 ? 2.945 4.094 -4.91 1 98.94 119 PHE A CA 1
ATOM 886 C C . PHE A 1 119 ? 1.989 4.84 -3.984 1 98.94 119 PHE A C 1
ATOM 888 O O . PHE A 1 119 ? 2.254 5.977 -3.594 1 98.94 119 PHE A O 1
ATOM 895 N N . GLY A 1 120 ? 0.914 4.168 -3.662 1 98.94 120 GLY A N 1
ATOM 896 C CA . GLY A 1 120 ? -0.078 4.762 -2.779 1 98.94 120 GLY A CA 1
ATOM 897 C C . GLY A 1 120 ? 0.469 5.09 -1.403 1 98.94 120 GLY A C 1
ATOM 898 O O . GLY A 1 120 ? -0.025 6 -0.735 1 98.94 120 GLY A O 1
ATOM 899 N N . LEU A 1 121 ? 1.455 4.367 -1.043 1 98.94 121 LEU A N 1
ATOM 900 C CA . LEU A 1 121 ? 2.082 4.613 0.251 1 98.94 121 LEU A CA 1
ATOM 901 C C . LEU A 1 121 ? 3.191 5.652 0.13 1 98.94 121 LEU A C 1
ATOM 903 O O . LEU A 1 121 ? 3.32 6.531 0.986 1 98.94 121 LEU A O 1
ATOM 907 N N . ALA A 1 122 ? 3.904 5.617 -0.897 1 99 122 ALA A N 1
ATOM 908 C CA . ALA A 1 122 ? 5.09 6.457 -1.048 1 99 122 ALA A CA 1
ATOM 909 C C . ALA A 1 122 ? 4.699 7.91 -1.311 1 99 122 ALA A C 1
ATOM 911 O O . ALA A 1 122 ? 5.324 8.828 -0.779 1 99 122 ALA A O 1
ATOM 912 N N . ILE A 1 123 ? 3.734 8.164 -2.084 1 98.94 123 ILE A N 1
ATOM 913 C CA . ILE A 1 123 ? 3.42 9.5 -2.574 1 98.94 123 ILE A CA 1
ATOM 914 C C . ILE A 1 123 ? 2.98 10.383 -1.41 1 98.94 123 ILE A C 1
ATOM 916 O O . ILE A 1 123 ? 3.455 11.516 -1.268 1 98.94 123 ILE A O 1
ATOM 920 N N . PRO A 1 124 ? 2.131 9.906 -0.528 1 98.88 124 PRO A N 1
ATOM 921 C CA . PRO A 1 124 ? 1.779 10.742 0.624 1 98.88 124 PRO A CA 1
ATOM 922 C C . PRO A 1 124 ? 2.994 11.133 1.464 1 98.88 124 PRO A C 1
ATOM 924 O O . PRO A 1 124 ? 3.064 12.25 1.975 1 98.88 124 PRO A O 1
ATOM 927 N N . VAL A 1 125 ? 3.898 10.211 1.572 1 98.88 125 VAL A N 1
ATOM 928 C CA . VAL A 1 125 ? 5.102 10.461 2.357 1 98.88 125 VAL A CA 1
ATOM 929 C C . VAL A 1 125 ? 5.969 11.508 1.656 1 98.88 125 VAL A C 1
ATOM 931 O O . VAL A 1 125 ? 6.539 12.391 2.307 1 98.88 125 VAL A O 1
ATOM 934 N N . ILE A 1 126 ? 6.031 11.406 0.381 1 98.88 126 ILE A N 1
ATOM 935 C CA . ILE A 1 126 ? 6.773 12.391 -0.396 1 98.88 126 ILE A CA 1
ATOM 936 C C . ILE A 1 126 ? 6.164 13.773 -0.192 1 98.88 126 ILE A C 1
ATOM 938 O O . ILE A 1 126 ? 6.891 14.766 -0.044 1 98.88 126 ILE A O 1
ATOM 942 N N . ILE A 1 127 ? 4.91 13.859 -0.105 1 98.56 127 ILE A N 1
ATOM 943 C CA . ILE A 1 127 ? 4.188 15.125 -0.052 1 98.56 127 ILE A CA 1
ATOM 944 C C . ILE A 1 127 ? 4.23 15.688 1.367 1 98.56 127 ILE A C 1
ATOM 946 O O . ILE A 1 127 ? 4.504 16.875 1.565 1 98.56 127 ILE A O 1
ATOM 950 N N . LYS A 1 128 ? 4.066 14.781 2.389 1 98.38 128 LYS A N 1
ATOM 951 C CA . LYS A 1 128 ? 3.748 15.305 3.717 1 98.38 128 LYS A CA 1
ATOM 952 C C . LYS A 1 128 ? 4.91 15.094 4.684 1 98.38 128 LYS A C 1
ATOM 954 O O . LYS A 1 128 ? 4.949 15.695 5.758 1 98.38 128 LYS A O 1
ATOM 959 N N . GLY A 1 129 ? 5.75 14.211 4.336 1 98.5 129 GLY A N 1
ATOM 960 C CA . GLY A 1 129 ? 6.91 13.992 5.188 1 98.5 129 GLY A CA 1
ATOM 961 C C . GLY A 1 129 ? 6.746 12.812 6.125 1 98.5 129 GLY A C 1
ATOM 962 O O . GLY A 1 129 ? 6.004 11.875 5.832 1 98.5 129 GLY A O 1
ATOM 963 N N . ALA A 1 130 ? 7.402 12.867 7.195 1 98.81 130 ALA A N 1
ATOM 964 C CA . ALA A 1 130 ? 7.707 11.68 7.988 1 98.81 130 ALA A CA 1
ATOM 965 C C . ALA A 1 130 ? 6.605 11.398 9.008 1 98.81 130 ALA A C 1
ATOM 967 O O . ALA A 1 130 ? 6.402 10.258 9.414 1 98.81 130 ALA A O 1
ATOM 968 N N . GLY A 1 131 ? 5.957 12.359 9.453 1 98.5 131 GLY A N 1
ATOM 969 C CA . GLY A 1 131 ? 4.914 12.18 10.445 1 98.5 131 GLY A CA 1
ATOM 970 C C . GLY A 1 131 ? 5.449 12.016 11.852 1 98.5 131 GLY A C 1
ATOM 971 O O . GLY A 1 131 ? 6.543 12.5 12.172 1 98.5 131 GLY A O 1
ATOM 972 N N . SER A 1 132 ? 4.617 11.43 12.727 1 98.62 132 SER A N 1
ATOM 973 C CA . SER A 1 132 ? 4.957 11.266 14.133 1 98.62 132 SER A CA 1
ATOM 974 C C . SER A 1 132 ? 6.074 10.242 14.32 1 98.62 132 SER A C 1
ATOM 976 O O . SER A 1 132 ? 6.266 9.359 13.477 1 98.62 132 SER A O 1
ATOM 978 N N . PHE A 1 133 ? 6.805 10.367 15.461 1 98.56 133 PHE A N 1
ATOM 979 C CA . PHE A 1 133 ? 7.812 9.398 15.883 1 98.56 133 PHE A CA 1
ATOM 980 C C . PHE A 1 133 ? 8.867 9.203 14.797 1 98.56 133 PHE A C 1
ATOM 982 O O . PHE A 1 133 ? 9.156 8.07 14.406 1 98.56 133 PHE A O 1
ATOM 989 N N . SER A 1 134 ? 9.352 10.359 14.336 1 98.81 134 SER A N 1
ATOM 990 C CA . SER A 1 134 ? 10.328 10.328 13.258 1 98.81 134 SER A CA 1
ATOM 991 C C . SER A 1 134 ? 11.578 11.117 13.617 1 98.81 134 SER A C 1
ATOM 993 O O . SER A 1 134 ? 11.5 12.125 14.328 1 98.81 134 SER A O 1
ATOM 995 N N . LEU A 1 135 ? 12.695 10.695 13.117 1 98.81 135 LEU A N 1
ATOM 996 C CA . LEU A 1 135 ? 13.938 11.445 13.289 1 98.81 135 LEU A CA 1
ATOM 997 C C . LEU A 1 135 ? 13.883 12.766 12.531 1 98.81 135 LEU A C 1
ATOM 999 O O . LEU A 1 135 ? 14.461 13.766 12.977 1 98.81 135 LEU A O 1
ATOM 1003 N N . ASP A 1 136 ? 13.195 12.773 11.406 1 98.69 136 ASP A N 1
ATOM 1004 C CA . ASP A 1 136 ? 12.992 14.023 10.68 1 98.69 136 ASP A CA 1
ATOM 1005 C C . ASP A 1 136 ? 12.359 15.086 11.57 1 98.69 136 ASP A C 1
ATOM 1007 O O . ASP A 1 136 ? 12.789 16.234 11.57 1 98.69 136 ASP A O 1
ATOM 1011 N N . ASP A 1 137 ? 11.328 14.641 12.281 1 97.75 137 ASP A N 1
ATOM 1012 C CA . ASP A 1 137 ? 10.641 15.578 13.164 1 97.75 137 ASP A CA 1
ATOM 1013 C C . ASP A 1 137 ? 11.586 16.125 14.234 1 97.75 137 ASP A C 1
ATOM 1015 O O . ASP A 1 137 ? 11.594 17.328 14.516 1 97.75 137 ASP A O 1
ATOM 1019 N N . LEU A 1 138 ? 12.398 15.289 14.789 1 97.25 138 LEU A N 1
ATOM 1020 C CA . LEU A 1 138 ? 13.344 15.672 15.836 1 97.25 138 LEU A CA 1
ATOM 1021 C C . LEU A 1 138 ? 14.375 16.656 15.305 1 97.25 138 LEU A C 1
ATOM 1023 O O . LEU A 1 138 ? 14.68 17.656 15.953 1 97.25 138 LEU A O 1
ATOM 1027 N N . ILE A 1 139 ? 14.883 16.391 14.164 1 97.06 139 ILE A N 1
ATOM 1028 C CA . ILE A 1 139 ? 15.953 17.188 13.594 1 97.06 139 ILE A CA 1
ATOM 1029 C C . ILE A 1 139 ? 15.391 18.531 13.117 1 97.06 139 ILE A C 1
ATOM 1031 O O . ILE A 1 139 ? 15.977 19.578 13.375 1 97.06 139 ILE A O 1
ATOM 1035 N N . SER A 1 140 ? 14.273 18.469 12.445 1 95.75 140 SER A N 1
ATOM 1036 C CA . SER A 1 140 ? 13.703 19.688 11.891 1 95.75 140 SER A CA 1
ATOM 1037 C C . SER A 1 140 ? 13.289 20.656 13 1 95.75 140 SER A C 1
ATOM 1039 O O . SER A 1 140 ? 13.367 21.875 12.828 1 95.75 140 SER A O 1
ATOM 1041 N N . SER A 1 141 ? 12.812 20.094 14.102 1 93.5 141 SER A N 1
ATOM 1042 C CA . SER A 1 141 ? 12.43 20.922 15.242 1 93.5 141 SER A CA 1
ATOM 1043 C C . SER A 1 141 ? 13.625 21.703 15.781 1 93.5 141 SER A C 1
ATOM 1045 O O . SER A 1 141 ? 13.469 22.828 16.281 1 93.5 141 SER A O 1
ATOM 1047 N N . LYS A 1 142 ? 14.773 21.172 15.594 1 92.5 142 LYS A N 1
ATOM 1048 C CA . LYS A 1 142 ? 16 21.828 16.047 1 92.5 142 LYS A CA 1
ATOM 1049 C C . LYS A 1 142 ? 16.484 22.859 15.039 1 92.5 142 LYS A C 1
ATOM 1051 O O . LYS A 1 142 ? 17.094 23.859 15.414 1 92.5 142 LYS A O 1
ATOM 1056 N N . LEU A 1 143 ? 16.234 22.625 13.805 1 90.31 143 LEU A N 1
ATOM 1057 C CA . LEU A 1 143 ? 16.641 23.531 12.742 1 90.31 143 LEU A CA 1
ATOM 1058 C C . LEU A 1 143 ? 15.742 24.75 12.688 1 90.31 143 LEU A C 1
ATOM 1060 O O . LEU A 1 143 ? 16.156 25.812 12.219 1 90.31 143 LEU A O 1
ATOM 1064 N N . GLU A 1 144 ? 14.445 24.594 12.953 1 82.44 144 GLU A N 1
ATOM 1065 C CA . GLU A 1 144 ? 13.484 25.688 12.93 1 82.44 144 GLU A CA 1
ATOM 1066 C C . GLU A 1 144 ? 13.828 26.734 13.984 1 82.44 144 GLU A C 1
ATOM 1068 O O . GLU A 1 144 ? 13.5 27.922 13.82 1 82.44 144 GLU A O 1
ATOM 1073 N N . LYS A 1 145 ? 14.5 26.406 15.094 1 74.44 145 LYS A N 1
ATOM 1074 C CA . LYS A 1 145 ? 14.898 27.344 16.141 1 74.44 145 LYS A CA 1
ATOM 1075 C C . LYS A 1 145 ? 16.141 28.125 15.734 1 74.44 145 LYS A C 1
ATOM 1077 O O . LYS A 1 145 ? 16.25 29.328 16.016 1 74.44 145 LYS A O 1
ATOM 1082 N N . MET B 1 1 ? -23.891 13.984 18.562 1 69.44 1 MET B N 1
ATOM 1083 C CA . MET B 1 1 ? -23.438 13.992 17.172 1 69.44 1 MET B CA 1
ATOM 1084 C C . MET B 1 1 ? -23.875 12.711 16.453 1 69.44 1 MET B C 1
ATOM 1086 O O . MET B 1 1 ? -23.766 11.617 17.016 1 69.44 1 MET B O 1
ATOM 1090 N N . ASN B 1 2 ? -24.625 12.727 15.445 1 87.38 2 ASN B N 1
ATOM 1091 C CA . ASN B 1 2 ? -25.25 11.68 14.633 1 87.38 2 ASN B CA 1
ATOM 1092 C C . ASN B 1 2 ? -24.219 10.68 14.125 1 87.38 2 ASN B C 1
ATOM 1094 O O . ASN B 1 2 ? -23.078 11.039 13.852 1 87.38 2 ASN B O 1
ATOM 1098 N N . LEU B 1 3 ? -24.406 9.445 14.453 1 90.5 3 LEU B N 1
ATOM 1099 C CA . LEU B 1 3 ? -23.531 8.352 14.055 1 90.5 3 LEU B CA 1
ATOM 1100 C C . LEU B 1 3 ? -23.141 8.477 12.586 1 90.5 3 LEU B C 1
ATOM 1102 O O . LEU B 1 3 ? -22 8.188 12.219 1 90.5 3 LEU B O 1
ATOM 1106 N N . LEU B 1 4 ? -24.047 8.891 11.867 1 93.12 4 LEU B N 1
ATOM 1107 C CA . LEU B 1 4 ? -23.781 9.039 10.438 1 93.12 4 LEU B CA 1
ATOM 1108 C C . LEU B 1 4 ? -22.719 10.102 10.188 1 93.12 4 LEU B C 1
ATOM 1110 O O . LEU B 1 4 ? -21.828 9.914 9.352 1 93.12 4 LEU B O 1
ATOM 1114 N N . TYR B 1 5 ? -22.859 11.18 10.898 1 93.56 5 TYR B N 1
ATOM 1115 C CA . TYR B 1 5 ? -21.859 12.227 10.758 1 93.56 5 TYR B CA 1
ATOM 1116 C C . TYR B 1 5 ? -20.469 11.727 11.164 1 93.56 5 TYR B C 1
ATOM 1118 O O . TYR B 1 5 ? -19.484 11.984 10.469 1 93.56 5 TYR B O 1
ATOM 1126 N N . ARG B 1 6 ? -20.5 11.047 12.219 1 94.31 6 ARG B N 1
ATOM 1127 C CA . ARG B 1 6 ? -19.219 10.539 12.711 1 94.31 6 ARG B CA 1
ATOM 1128 C C . ARG B 1 6 ? -18.578 9.609 11.695 1 94.31 6 ARG B C 1
ATOM 1130 O O . ARG B 1 6 ? -17.344 9.617 11.523 1 94.31 6 ARG B O 1
ATOM 1137 N N . LEU B 1 7 ? -19.328 8.82 10.992 1 95.94 7 LEU B N 1
ATOM 1138 C CA . LEU B 1 7 ? -18.844 7.84 10.031 1 95.94 7 LEU B CA 1
ATOM 1139 C C . LEU B 1 7 ? -18.359 8.523 8.758 1 95.94 7 LEU B C 1
ATOM 1141 O O . LEU B 1 7 ? -17.453 8.031 8.094 1 95.94 7 LEU B O 1
ATOM 1145 N N . LEU B 1 8 ? -18.906 9.68 8.539 1 97.88 8 LEU B N 1
ATOM 1146 C CA . LEU B 1 8 ? -18.656 10.297 7.238 1 97.88 8 LEU B CA 1
ATOM 1147 C C . LEU B 1 8 ? -17.703 11.469 7.371 1 97.88 8 LEU B C 1
ATOM 1149 O O . LEU B 1 8 ? -17.125 11.922 6.379 1 97.88 8 LEU B O 1
ATOM 1153 N N . ALA B 1 9 ? -17.578 11.977 8.555 1 96.88 9 ALA B N 1
ATOM 1154 C CA . ALA B 1 9 ? -16.75 13.164 8.773 1 96.88 9 ALA B CA 1
ATOM 1155 C C . ALA B 1 9 ? -15.312 12.938 8.312 1 96.88 9 ALA B C 1
ATOM 1157 O O . ALA B 1 9 ? -14.75 11.859 8.531 1 96.88 9 ALA B O 1
ATOM 1158 N N . THR B 1 10 ? -14.711 13.945 7.629 1 97.25 10 THR B N 1
ATOM 1159 C CA . THR B 1 10 ? -13.367 13.867 7.082 1 97.25 10 THR B CA 1
ATOM 1160 C C . THR B 1 10 ? -12.773 15.258 6.891 1 97.25 10 THR B C 1
ATOM 1162 O O . THR B 1 10 ? -13.492 16.25 6.957 1 97.25 10 THR B O 1
ATOM 1165 N N . LYS B 1 11 ? -11.523 15.336 6.844 1 94.38 11 LYS B N 1
ATOM 1166 C CA . LYS B 1 11 ? -10.836 16.578 6.512 1 94.38 11 LYS B CA 1
ATOM 1167 C C . LYS B 1 11 ? -10.359 16.578 5.062 1 94.38 11 LYS B C 1
ATOM 1169 O O . LYS B 1 11 ? -10 15.523 4.527 1 94.38 11 LYS B O 1
ATOM 1174 N N . LYS B 1 12 ? -10.305 17.688 4.48 1 96.31 12 LYS B N 1
ATOM 1175 C CA . LYS B 1 12 ? -9.805 17.844 3.117 1 96.31 12 LYS B CA 1
ATOM 1176 C C . LYS B 1 12 ? -8.297 17.609 3.055 1 96.31 12 LYS B C 1
ATOM 1178 O O . LYS B 1 12 ? -7.512 18.5 3.385 1 96.31 12 LYS B O 1
ATOM 1183 N N . ASP B 1 13 ? -7.988 16.469 2.68 1 98 13 ASP B N 1
ATOM 1184 C CA . ASP B 1 13 ? -6.602 16.016 2.59 1 98 13 ASP B CA 1
ATOM 1185 C C . ASP B 1 13 ? -6.383 15.148 1.357 1 98 13 ASP B C 1
ATOM 1187 O O . ASP B 1 13 ? -6.852 14.008 1.308 1 98 13 ASP B O 1
ATOM 1191 N N . ILE B 1 14 ? -5.625 15.648 0.432 1 98.62 14 ILE B N 1
ATOM 1192 C CA . ILE B 1 14 ? -5.441 14.992 -0.856 1 98.62 14 ILE B CA 1
ATOM 1193 C C . ILE B 1 14 ? -4.711 13.664 -0.659 1 98.62 14 ILE B C 1
ATOM 1195 O O . ILE B 1 14 ? -4.918 12.719 -1.422 1 98.62 14 ILE B O 1
ATOM 1199 N N . THR B 1 15 ? -3.885 13.508 0.366 1 98.69 15 THR B N 1
ATOM 1200 C CA . THR B 1 15 ? -3.137 12.273 0.566 1 98.69 15 THR B CA 1
ATOM 1201 C C . THR B 1 15 ? -4.07 11.141 0.974 1 98.69 15 THR B C 1
ATOM 1203 O O . THR B 1 15 ? -3.834 9.977 0.63 1 98.69 15 THR B O 1
ATOM 1206 N N . LEU B 1 16 ? -5.164 11.453 1.682 1 98.81 16 LEU B N 1
ATOM 1207 C CA . LEU B 1 16 ? -6.156 10.43 1.984 1 98.81 16 LEU B CA 1
ATOM 1208 C C . LEU B 1 16 ? -6.871 9.977 0.716 1 98.81 16 LEU B C 1
ATOM 1210 O O . LEU B 1 16 ? -7.234 8.805 0.588 1 98.81 16 LEU B O 1
ATOM 1214 N N . THR B 1 17 ? -7.07 10.914 -0.212 1 98.94 17 THR B N 1
ATOM 1215 C CA . THR B 1 17 ? -7.645 10.562 -1.506 1 98.94 17 THR B CA 1
ATOM 1216 C C . THR B 1 17 ? -6.73 9.609 -2.268 1 98.94 17 THR B C 1
ATOM 1218 O O . THR B 1 17 ? -7.188 8.609 -2.82 1 98.94 17 THR B O 1
ATOM 1221 N N . ILE B 1 18 ? -5.469 9.906 -2.256 1 98.94 18 ILE B N 1
ATOM 1222 C CA . ILE B 1 18 ? -4.488 9.07 -2.943 1 98.94 18 ILE B CA 1
ATOM 1223 C C . ILE B 1 18 ? -4.5 7.668 -2.344 1 98.94 18 ILE B C 1
ATOM 1225 O O . ILE B 1 18 ? -4.547 6.676 -3.072 1 98.94 18 ILE B O 1
ATOM 1229 N N . ILE B 1 19 ? -4.535 7.566 -1.058 1 98.94 19 ILE B N 1
ATOM 1230 C CA . ILE B 1 19 ? -4.469 6.305 -0.326 1 98.94 19 ILE B CA 1
ATOM 1231 C C . ILE B 1 19 ? -5.719 5.477 -0.611 1 98.94 19 ILE B C 1
ATOM 1233 O O . ILE B 1 19 ? -5.621 4.316 -1.013 1 98.94 19 ILE B O 1
ATOM 1237 N N . ARG B 1 20 ? -6.859 6.07 -0.422 1 98.94 20 ARG B N 1
ATOM 1238 C CA . ARG B 1 20 ? -8.086 5.297 -0.551 1 98.94 20 ARG B CA 1
ATOM 1239 C C . ARG B 1 20 ? -8.328 4.891 -2 1 98.94 20 ARG B C 1
ATOM 1241 O O . ARG B 1 20 ? -8.82 3.791 -2.27 1 98.94 20 ARG B O 1
ATOM 1248 N N . VAL B 1 21 ? -8.047 5.785 -2.957 1 99 21 VAL B N 1
ATOM 1249 C CA . VAL B 1 21 ? -8.266 5.469 -4.363 1 99 21 VAL B CA 1
ATOM 1250 C C . VAL B 1 21 ? -7.297 4.379 -4.809 1 99 21 VAL B C 1
ATOM 1252 O O . VAL B 1 21 ? -7.668 3.473 -5.559 1 99 21 VAL B O 1
ATOM 1255 N N . THR B 1 22 ? -6.047 4.473 -4.344 1 99 22 THR B N 1
ATOM 1256 C CA . THR B 1 22 ? -5.07 3.43 -4.645 1 99 22 THR B CA 1
ATOM 1257 C C . THR B 1 22 ? -5.57 2.068 -4.172 1 99 22 THR B C 1
ATOM 1259 O O . THR B 1 22 ? -5.582 1.104 -4.938 1 99 22 THR B O 1
ATOM 1262 N N . LEU B 1 23 ? -6.008 2.004 -2.922 1 99 23 LEU B N 1
ATOM 1263 C CA . LEU B 1 23 ? -6.504 0.75 -2.363 1 99 23 LEU B CA 1
ATOM 1264 C C . LEU B 1 23 ? -7.719 0.253 -3.141 1 99 23 LEU B C 1
ATOM 1266 O O . LEU B 1 23 ? -7.797 -0.928 -3.488 1 99 23 LEU B O 1
ATOM 1270 N N . GLY B 1 24 ? -8.625 1.15 -3.484 1 98.94 24 GLY B N 1
ATOM 1271 C CA . GLY B 1 24 ? -9.836 0.788 -4.211 1 98.94 24 GLY B CA 1
ATOM 1272 C C . GLY B 1 24 ? -9.555 0.24 -5.598 1 98.94 24 GLY B C 1
ATOM 1273 O O . GLY B 1 24 ? -10.133 -0.773 -5.996 1 98.94 24 GLY B O 1
ATOM 1274 N N . ILE B 1 25 ? -8.68 0.907 -6.316 1 98.94 25 ILE B N 1
ATOM 1275 C CA . ILE B 1 25 ? -8.422 0.517 -7.699 1 98.94 25 ILE B CA 1
ATOM 1276 C C . ILE B 1 25 ? -7.734 -0.846 -7.73 1 98.94 25 ILE B C 1
ATOM 1278 O O . ILE B 1 25 ? -7.93 -1.626 -8.664 1 98.94 25 ILE B O 1
ATOM 1282 N N . VAL B 1 26 ? -6.93 -1.146 -6.699 1 98.94 26 VAL B N 1
ATOM 1283 C CA . VAL B 1 26 ? -6.219 -2.42 -6.676 1 98.94 26 VAL B CA 1
ATOM 1284 C C . VAL B 1 26 ? -7.172 -3.537 -6.262 1 98.94 26 VAL B C 1
ATOM 1286 O O . VAL B 1 26 ? -7.098 -4.652 -6.781 1 98.94 26 VAL B O 1
ATOM 1289 N N . ILE B 1 27 ? -8.109 -3.266 -5.375 1 98.94 27 ILE B N 1
ATOM 1290 C CA . ILE B 1 27 ? -8.953 -4.297 -4.785 1 98.94 27 ILE B CA 1
ATOM 1291 C C . ILE B 1 27 ? -10.141 -4.578 -5.699 1 98.94 27 ILE B C 1
ATOM 1293 O O . ILE B 1 27 ? -10.602 -5.719 -5.801 1 98.94 27 ILE B O 1
ATOM 1297 N N . LEU B 1 28 ? -10.633 -3.613 -6.414 1 98.94 28 LEU B N 1
ATOM 1298 C CA . LEU B 1 28 ? -11.883 -3.719 -7.164 1 98.94 28 LEU B CA 1
ATOM 1299 C C . LEU B 1 28 ? -11.797 -4.832 -8.203 1 98.94 28 LEU B C 1
ATOM 1301 O O . LEU B 1 28 ? -12.742 -5.609 -8.359 1 98.94 28 LEU B O 1
ATOM 1305 N N . PRO B 1 29 ? -10.711 -4.938 -9.016 1 98.88 29 PRO B N 1
ATOM 1306 C CA . PRO B 1 29 ? -10.656 -6.043 -9.969 1 98.88 29 PRO B CA 1
ATOM 1307 C C . PRO B 1 29 ? -10.773 -7.41 -9.297 1 98.88 29 PRO B C 1
ATOM 1309 O O . PRO B 1 29 ? -11.344 -8.336 -9.883 1 98.88 29 PRO B O 1
ATOM 1312 N N . HIS B 1 30 ? -10.273 -7.562 -8.094 1 98.75 30 HIS B N 1
ATOM 1313 C CA . HIS B 1 30 ? -10.438 -8.805 -7.352 1 98.75 30 HIS B CA 1
ATOM 1314 C C . HIS B 1 30 ? -11.906 -9.055 -7.016 1 98.75 30 HIS B C 1
ATOM 1316 O O . HIS B 1 30 ? -12.383 -10.188 -7.078 1 98.75 30 HIS B O 1
ATOM 1322 N N . GLY B 1 31 ? -12.547 -7.949 -6.609 1 98.81 31 GLY B N 1
ATOM 1323 C CA . GLY B 1 31 ? -13.984 -8.062 -6.398 1 98.81 31 GLY B CA 1
ATOM 1324 C C . GLY B 1 31 ? -14.742 -8.461 -7.652 1 98.81 31 GLY B C 1
ATOM 1325 O O . GLY B 1 31 ? -15.672 -9.266 -7.59 1 98.81 31 GLY B O 1
ATOM 1326 N N . ALA B 1 32 ? -14.359 -7.879 -8.75 1 98.81 32 ALA B N 1
ATOM 1327 C CA . ALA B 1 32 ? -15 -8.203 -10.023 1 98.81 32 ALA B CA 1
ATOM 1328 C C . ALA B 1 32 ? -14.781 -9.672 -10.383 1 98.81 32 ALA B C 1
ATOM 1330 O O . ALA B 1 32 ? -15.672 -10.312 -10.945 1 98.81 32 ALA B O 1
ATOM 1331 N N . GLN B 1 33 ? -13.617 -10.211 -10.102 1 98.62 33 GLN B N 1
ATOM 1332 C CA . GLN B 1 33 ? -13.352 -11.633 -10.305 1 98.62 33 GLN B CA 1
ATOM 1333 C C . GLN B 1 33 ? -14.289 -12.5 -9.461 1 98.62 33 GLN B C 1
ATOM 1335 O O . GLN B 1 33 ? -14.836 -13.484 -9.953 1 98.62 33 GLN B O 1
ATOM 1340 N N . LYS B 1 34 ? -14.469 -12.062 -8.266 1 98.69 34 LYS B N 1
ATOM 1341 C CA . LYS B 1 34 ? -15.195 -12.898 -7.305 1 98.69 34 LYS B CA 1
ATOM 1342 C C . LYS B 1 34 ? -16.703 -12.75 -7.477 1 98.69 34 LYS B C 1
ATOM 1344 O O . LYS B 1 34 ? -17.453 -13.711 -7.293 1 98.69 34 LYS B O 1
ATOM 1349 N N . LEU B 1 35 ? -17.125 -11.547 -7.789 1 98.75 35 LEU B N 1
ATOM 1350 C CA . LEU B 1 35 ? -18.562 -11.273 -7.852 1 98.75 35 LEU B CA 1
ATOM 1351 C C . LEU B 1 35 ? -19.109 -11.578 -9.242 1 98.75 35 LEU B C 1
ATOM 1353 O O . LEU B 1 35 ? -20.188 -12.164 -9.375 1 98.75 35 LEU B O 1
ATOM 1357 N N . LEU B 1 36 ? -18.344 -11.242 -10.328 1 98.62 36 LEU B N 1
ATOM 1358 C CA . LEU B 1 36 ? -18.891 -11.234 -11.68 1 98.62 36 LEU B CA 1
ATOM 1359 C C . LEU B 1 36 ? -18.203 -12.281 -12.547 1 98.62 36 LEU B C 1
ATOM 1361 O O . LEU B 1 36 ? -18.641 -12.555 -13.664 1 98.62 36 LEU B O 1
ATOM 1365 N N . GLY B 1 37 ? -17.031 -12.82 -12.117 1 98.5 37 GLY B N 1
ATOM 1366 C CA . GLY B 1 37 ? -16.25 -13.727 -12.945 1 98.5 37 GLY B CA 1
ATOM 1367 C C . GLY B 1 37 ? -15.43 -13.008 -14 1 98.5 37 GLY B C 1
ATOM 1368 O O . GLY B 1 37 ? -14.938 -13.641 -14.938 1 98.5 37 GLY B O 1
ATOM 1369 N N . SER B 1 38 ? -15.305 -11.781 -13.844 1 98.12 38 SER B N 1
ATOM 1370 C CA . SER B 1 38 ? -14.492 -11 -14.781 1 98.12 38 SER B CA 1
ATOM 1371 C C . SER B 1 38 ? -13.016 -11.359 -14.648 1 98.12 38 SER B C 1
ATOM 1373 O O . SER B 1 38 ? -12.586 -11.914 -13.633 1 98.12 38 SER B O 1
ATOM 1375 N N . PHE B 1 39 ? -12.227 -11.086 -15.695 1 97.19 39 PHE B N 1
ATOM 1376 C CA . PHE B 1 39 ? -10.781 -11.281 -15.711 1 97.19 39 PHE B CA 1
ATOM 1377 C C . PHE B 1 39 ? -10.43 -12.742 -15.445 1 97.19 39 PHE B C 1
ATOM 1379 O O . PHE B 1 39 ? -9.461 -13.031 -14.742 1 97.19 39 PHE B O 1
ATOM 1386 N N . GLY B 1 40 ? -11.359 -13.555 -15.844 1 96.81 40 GLY B N 1
ATOM 1387 C CA . GLY B 1 40 ? -11.086 -14.977 -15.719 1 96.81 40 GLY B CA 1
ATOM 1388 C C . GLY B 1 40 ? -11.375 -15.516 -14.328 1 96.81 40 GLY B C 1
ATOM 1389 O O . GLY B 1 40 ? -10.859 -16.578 -13.945 1 96.81 40 GLY B O 1
ATOM 1390 N N . GLY B 1 41 ? -12.086 -14.828 -13.531 1 97.5 41 GLY B N 1
ATOM 1391 C CA . GLY B 1 41 ? -12.398 -15.25 -12.172 1 97.5 41 GLY B CA 1
ATOM 1392 C C . GLY B 1 41 ? -13.516 -16.281 -12.109 1 97.5 41 GLY B C 1
ATOM 1393 O O . GLY B 1 41 ? -14.062 -16.672 -13.133 1 97.5 41 GLY B O 1
ATOM 1394 N N . TYR B 1 42 ? -13.875 -16.609 -10.938 1 97.75 42 TYR B N 1
ATOM 1395 C CA . TYR B 1 42 ? -14.758 -17.75 -10.734 1 97.75 42 TYR B CA 1
ATOM 1396 C C . TYR B 1 42 ? -16.203 -17.297 -10.523 1 97.75 42 TYR B C 1
ATOM 1398 O O . TYR B 1 42 ? -17.109 -18.125 -10.461 1 97.75 42 TYR B O 1
ATOM 1406 N N . GLY B 1 43 ? -16.453 -15.992 -10.328 1 98.69 43 GLY B N 1
ATOM 1407 C CA . GLY B 1 43 ? -17.797 -15.508 -10.062 1 98.69 43 GLY B CA 1
ATOM 1408 C C . GLY B 1 43 ? -18.266 -15.805 -8.648 1 98.69 43 GLY B C 1
ATOM 1409 O O . GLY B 1 43 ? -17.562 -16.453 -7.871 1 98.69 43 GLY B O 1
ATOM 1410 N N . PHE B 1 44 ? -19.469 -15.367 -8.383 1 98.81 44 PHE B N 1
ATOM 1411 C CA . PHE B 1 44 ? -20 -15.398 -7.027 1 98.81 44 PHE B CA 1
ATOM 1412 C C . PHE B 1 44 ? -20.109 -16.828 -6.52 1 98.81 44 PHE B C 1
ATOM 1414 O O . PHE B 1 44 ? -19.547 -17.172 -5.477 1 98.81 44 PHE B O 1
ATOM 1421 N N . ASP B 1 45 ? -20.719 -17.734 -7.281 1 98.69 45 ASP B N 1
ATOM 1422 C CA . ASP B 1 45 ? -20.969 -19.109 -6.84 1 98.69 45 ASP B CA 1
ATOM 1423 C C . ASP B 1 45 ? -19.656 -19.875 -6.684 1 98.69 45 ASP B C 1
ATOM 1425 O O . ASP B 1 45 ? -19.484 -20.609 -5.715 1 98.69 45 ASP B O 1
ATOM 1429 N N . GLY B 1 46 ? -18.812 -19.688 -7.676 1 98.62 46 GLY B N 1
ATOM 1430 C CA . GLY B 1 46 ? -17.516 -20.344 -7.594 1 98.62 46 GLY B CA 1
ATOM 1431 C C . GLY B 1 46 ? -16.703 -19.891 -6.395 1 98.62 46 GLY B C 1
ATOM 1432 O O . GLY B 1 46 ? -16.078 -20.719 -5.711 1 98.62 46 GLY B O 1
ATOM 1433 N N . THR B 1 47 ? -16.688 -18.594 -6.129 1 98.44 47 THR B N 1
ATOM 1434 C CA . THR B 1 47 ? -15.922 -18.047 -5.004 1 98.44 47 THR B CA 1
ATOM 1435 C C . THR B 1 47 ? -16.531 -18.5 -3.678 1 98.44 47 THR B C 1
ATOM 1437 O O . THR B 1 47 ? -15.805 -18.953 -2.785 1 98.44 47 THR B O 1
ATOM 1440 N N . MET B 1 48 ? -17.859 -18.438 -3.59 1 98.62 48 MET B N 1
ATOM 1441 C CA . MET B 1 48 ? -18.531 -18.906 -2.375 1 98.62 48 MET B CA 1
ATOM 1442 C C . MET B 1 48 ? -18.219 -20.375 -2.121 1 98.62 48 MET B C 1
ATOM 1444 O O . MET B 1 48 ? -17.922 -20.766 -0.994 1 98.62 48 MET B O 1
ATOM 1448 N N . GLY B 1 49 ? -18.328 -21.156 -3.115 1 98.38 49 GLY B N 1
ATOM 1449 C CA . GLY B 1 49 ? -18.047 -22.578 -2.996 1 98.38 49 GLY B CA 1
ATOM 1450 C C . GLY B 1 49 ? -16.625 -22.875 -2.521 1 98.38 49 GLY B C 1
ATOM 1451 O O . GLY B 1 49 ? -16.422 -23.703 -1.646 1 98.38 49 GLY B O 1
ATOM 1452 N N . PHE B 1 50 ? -15.672 -22.188 -3.09 1 97.38 50 PHE B N 1
ATOM 1453 C CA . PHE B 1 50 ? -14.281 -22.391 -2.723 1 97.38 50 PHE B CA 1
ATOM 1454 C C . PHE B 1 50 ? -14.031 -21.969 -1.277 1 97.38 50 PHE B C 1
ATOM 1456 O O . PHE B 1 50 ? -13.438 -22.719 -0.502 1 97.38 50 PHE B O 1
ATOM 1463 N N . MET B 1 51 ? -14.484 -20.719 -0.864 1 97.56 51 MET B N 1
ATOM 1464 C CA . MET B 1 51 ? -14.195 -20.172 0.457 1 97.56 51 MET B CA 1
ATOM 1465 C C . MET B 1 51 ? -14.883 -20.984 1.548 1 97.56 51 MET B C 1
ATOM 1467 O O . MET B 1 51 ? -14.289 -21.25 2.596 1 97.56 51 MET B O 1
ATOM 1471 N N . THR B 1 52 ? -16.125 -21.453 1.273 1 98 52 THR B N 1
ATOM 1472 C CA . THR B 1 52 ? -16.844 -22.188 2.303 1 98 52 THR B CA 1
ATOM 1473 C C . THR B 1 52 ? -16.469 -23.672 2.285 1 98 52 THR B C 1
ATOM 1475 O O . THR B 1 52 ? -16.328 -24.281 3.342 1 98 52 THR B O 1
ATOM 1478 N N . GLY B 1 53 ? -16.312 -24.203 1.157 1 97.5 53 GLY B N 1
ATOM 1479 C CA . GLY B 1 53 ? -16.016 -25.625 1.011 1 97.5 53 GLY B CA 1
ATOM 1480 C C . GLY B 1 53 ? -14.555 -25.953 1.292 1 97.5 53 GLY B C 1
ATOM 1481 O O . GLY B 1 53 ? -14.25 -26.641 2.264 1 97.5 53 GLY B O 1
ATOM 1482 N N . GLN B 1 54 ? -13.656 -25.375 0.637 1 95.06 54 GLN B N 1
ATOM 1483 C CA . GLN B 1 54 ? -12.242 -25.719 0.724 1 95.06 54 GLN B CA 1
ATOM 1484 C C . GLN B 1 54 ? -11.578 -25 1.897 1 95.06 54 GLN B C 1
ATOM 1486 O O . GLN B 1 54 ? -10.75 -25.594 2.6 1 95.06 54 GLN B O 1
ATOM 1491 N N . LEU B 1 55 ? -11.961 -23.766 2.129 1 95.12 55 LEU B N 1
ATOM 1492 C CA . LEU B 1 55 ? -11.258 -23 3.158 1 95.12 55 LEU B CA 1
ATOM 1493 C C . LEU B 1 55 ? -12.016 -23.047 4.48 1 95.12 55 LEU B C 1
ATOM 1495 O O . LEU B 1 55 ? -11.492 -22.625 5.516 1 95.12 55 LEU B O 1
ATOM 1499 N N . GLY B 1 56 ? -13.289 -23.469 4.438 1 96.62 56 GLY B N 1
ATOM 1500 C CA . GLY B 1 56 ? -14.062 -23.625 5.656 1 96.62 56 GLY B CA 1
ATOM 1501 C C . GLY B 1 56 ? -14.531 -22.312 6.246 1 96.62 56 GLY B C 1
ATOM 1502 O O . GLY B 1 56 ? -14.875 -22.234 7.426 1 96.62 56 GLY B O 1
ATOM 1503 N N . ILE B 1 57 ? -14.523 -21.266 5.508 1 96.88 57 ILE B N 1
ATOM 1504 C CA . ILE B 1 57 ? -14.992 -19.953 5.965 1 96.88 57 ILE B CA 1
ATOM 1505 C C . ILE B 1 57 ? -16.516 -19.953 6.047 1 96.88 57 ILE B C 1
ATOM 1507 O O . ILE B 1 57 ? -17.188 -20.359 5.102 1 96.88 57 ILE B O 1
ATOM 1511 N N . PRO B 1 58 ? -17.047 -19.5 7.188 1 98.19 58 PRO B N 1
ATOM 1512 C CA . PRO B 1 58 ? -18.5 -19.391 7.242 1 98.19 58 PRO B CA 1
ATOM 1513 C C . PRO B 1 58 ? -19.062 -18.531 6.117 1 98.19 58 PRO B C 1
ATOM 1515 O O . PRO B 1 58 ? -18.469 -17.516 5.746 1 98.19 58 PRO B O 1
ATOM 1518 N N . SER B 1 59 ? -20.25 -18.938 5.648 1 98.25 59 SER B N 1
ATOM 1519 C CA . SER B 1 59 ? -20.828 -18.328 4.453 1 98.25 59 SER B CA 1
ATOM 1520 C C . SER B 1 59 ? -21 -16.828 4.613 1 98.25 59 SER B C 1
ATOM 1522 O O . SER B 1 59 ? -20.812 -16.062 3.66 1 98.25 59 SER B O 1
ATOM 1524 N N . VAL B 1 60 ? -21.281 -16.406 5.746 1 98.25 60 VAL B N 1
ATOM 1525 C CA . VAL B 1 60 ? -21.531 -14.992 5.969 1 98.25 60 VAL B CA 1
ATOM 1526 C C . VAL B 1 60 ? -20.234 -14.203 5.77 1 98.25 60 VAL B C 1
ATOM 1528 O O . VAL B 1 60 ? -20.25 -13.117 5.184 1 98.25 60 VAL B O 1
ATOM 1531 N N . PHE B 1 61 ? -19.141 -14.719 6.203 1 98.06 61 PHE B N 1
ATOM 1532 C CA . PHE B 1 61 ? -17.875 -14.023 6.07 1 98.06 61 PHE B CA 1
ATOM 1533 C C . PHE B 1 61 ? -17.391 -14.047 4.625 1 98.06 61 PHE B C 1
ATOM 1535 O O . PHE B 1 61 ? -16.797 -13.078 4.145 1 98.06 61 PHE B O 1
ATOM 1542 N N . ALA B 1 62 ? -17.641 -15.203 4 1 98.5 62 ALA B N 1
ATOM 1543 C CA . ALA B 1 62 ? -17.312 -15.281 2.582 1 98.5 62 ALA B CA 1
ATOM 1544 C C . ALA B 1 62 ? -18.094 -14.234 1.781 1 98.5 62 ALA B C 1
ATOM 1546 O O . ALA B 1 62 ? -17.516 -13.531 0.949 1 98.5 62 ALA B O 1
ATOM 1547 N N . PHE B 1 63 ? -19.328 -14.188 2.111 1 98.69 63 PHE B N 1
ATOM 1548 C CA . PHE B 1 63 ? -20.203 -13.219 1.454 1 98.69 63 PHE B CA 1
ATOM 1549 C C . PHE B 1 63 ? -19.703 -11.797 1.711 1 98.69 63 PHE B C 1
ATOM 1551 O O . PHE B 1 63 ? -19.594 -11 0.779 1 98.69 63 PHE B O 1
ATOM 1558 N N . LEU B 1 64 ? -19.391 -11.492 2.889 1 98.75 64 LEU B N 1
ATOM 1559 C CA . LEU B 1 64 ? -18.953 -10.148 3.26 1 98.75 64 LEU B CA 1
ATOM 1560 C C . LEU B 1 64 ? -17.625 -9.797 2.586 1 98.75 64 LEU B C 1
ATOM 1562 O O . LEU B 1 64 ? -17.391 -8.641 2.24 1 98.75 64 LEU B O 1
ATOM 1566 N N . ALA B 1 65 ? -16.812 -10.781 2.426 1 98.69 65 ALA B N 1
ATOM 1567 C CA . ALA B 1 65 ? -15.539 -10.539 1.747 1 98.69 65 ALA B CA 1
ATOM 1568 C C . ALA B 1 65 ? -15.758 -10.117 0.298 1 98.69 65 ALA B C 1
ATOM 1570 O O . ALA B 1 65 ? -15.133 -9.164 -0.181 1 98.69 65 ALA B O 1
ATOM 1571 N N . ILE B 1 66 ? -16.672 -10.844 -0.332 1 98.88 66 ILE B N 1
ATOM 1572 C CA . ILE B 1 66 ? -16.984 -10.523 -1.724 1 98.88 66 ILE B CA 1
ATOM 1573 C C . ILE B 1 66 ? -17.562 -9.117 -1.818 1 98.88 66 ILE B C 1
ATOM 1575 O O . ILE B 1 66 ? -17.172 -8.336 -2.689 1 98.88 66 ILE B O 1
ATOM 1579 N N . ILE B 1 67 ? -18.391 -8.789 -0.918 1 98.88 67 ILE B N 1
ATOM 1580 C CA . ILE B 1 67 ? -19.031 -7.48 -0.902 1 98.88 67 ILE B CA 1
ATOM 1581 C C . ILE B 1 67 ? -17.984 -6.398 -0.621 1 98.88 67 ILE B C 1
ATOM 1583 O O . ILE B 1 67 ? -18 -5.344 -1.26 1 98.88 67 ILE B O 1
ATOM 1587 N N . ALA B 1 68 ? -17.141 -6.641 0.292 1 98.94 68 ALA B N 1
ATOM 1588 C CA . ALA B 1 68 ? -16.109 -5.672 0.651 1 98.94 68 ALA B CA 1
ATOM 1589 C C . ALA B 1 68 ? -15.195 -5.387 -0.533 1 98.94 68 ALA B C 1
ATOM 1591 O O . ALA B 1 68 ? -14.859 -4.23 -0.804 1 98.94 68 ALA B O 1
ATOM 1592 N N . GLU B 1 69 ? -14.852 -6.414 -1.252 1 98.94 69 GLU B N 1
ATOM 1593 C CA . GLU B 1 69 ? -13.898 -6.25 -2.346 1 98.94 69 GLU B CA 1
ATOM 1594 C C . GLU B 1 69 ? -14.578 -5.699 -3.594 1 98.94 69 GLU B C 1
ATOM 1596 O O . GLU B 1 69 ? -13.906 -5.266 -4.531 1 98.94 69 GLU B O 1
ATOM 1601 N N . SER B 1 70 ? -15.891 -5.746 -3.615 1 98.88 70 SER B N 1
ATOM 1602 C CA . SER B 1 70 ? -16.625 -5.199 -4.75 1 98.88 70 SER B CA 1
ATOM 1603 C C . SER B 1 70 ? -17.172 -3.809 -4.438 1 98.88 70 SER B C 1
ATOM 1605 O O . SER B 1 70 ? -16.562 -2.803 -4.797 1 98.88 70 SER B O 1
ATOM 1607 N N . PHE B 1 71 ? -18.062 -3.748 -3.533 1 98.88 71 PHE B N 1
ATOM 1608 C CA . PHE B 1 71 ? -18.734 -2.488 -3.223 1 98.88 71 PHE B CA 1
ATOM 1609 C C . PHE B 1 71 ? -17.891 -1.649 -2.273 1 98.88 71 PHE B C 1
ATOM 1611 O O . PHE B 1 71 ? -17.906 -0.418 -2.344 1 98.88 71 PHE B O 1
ATOM 1618 N N . GLY B 1 72 ? -17.234 -2.348 -1.377 1 98.94 72 GLY 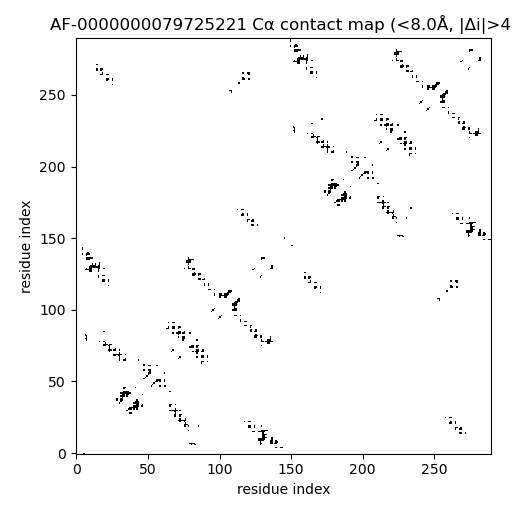B N 1
ATOM 1619 C CA . GLY B 1 72 ? -16.297 -1.615 -0.54 1 98.94 72 GLY B CA 1
ATOM 1620 C C . GLY B 1 72 ? -15.203 -0.915 -1.333 1 98.94 72 GLY B C 1
ATOM 1621 O O . GLY B 1 72 ? -14.898 0.253 -1.082 1 98.94 72 GLY B O 1
ATOM 1622 N N . ALA B 1 73 ? -14.68 -1.662 -2.27 1 98.94 73 ALA B N 1
ATOM 1623 C CA . ALA B 1 73 ? -13.648 -1.07 -3.117 1 98.94 73 ALA B CA 1
ATOM 1624 C C . ALA B 1 73 ? -14.203 0.098 -3.924 1 98.94 73 ALA B C 1
ATOM 1626 O O . ALA B 1 73 ? -13.539 1.129 -4.074 1 98.94 73 ALA B O 1
ATOM 1627 N N . LEU B 1 74 ? -15.383 0.003 -4.426 1 98.94 74 LEU B N 1
ATOM 1628 C CA . LEU B 1 74 ? -16.031 1.104 -5.125 1 98.94 74 LEU B CA 1
ATOM 1629 C C . LEU B 1 74 ? -16.25 2.287 -4.188 1 98.94 74 LEU B C 1
ATOM 1631 O O . LEU B 1 74 ? -16.078 3.441 -4.586 1 98.94 74 LEU B O 1
ATOM 1635 N N . GLY B 1 75 ? -16.672 1.995 -2.996 1 98.94 75 GLY B N 1
ATOM 1636 C CA . GLY B 1 75 ? -16.812 3.037 -1.991 1 98.94 75 GLY B CA 1
ATOM 1637 C C . GLY B 1 75 ? -15.523 3.777 -1.713 1 98.94 75 GLY B C 1
ATOM 1638 O O . GLY B 1 75 ? -15.523 4.996 -1.521 1 98.94 75 GLY B O 1
ATOM 1639 N N . LEU B 1 76 ? -14.469 3.059 -1.682 1 99 76 LEU B N 1
ATOM 1640 C CA . LEU B 1 76 ? -13.156 3.678 -1.493 1 99 76 LEU B CA 1
ATOM 1641 C C . LEU B 1 76 ? -12.82 4.605 -2.656 1 99 76 LEU B C 1
ATOM 1643 O O . LEU B 1 76 ? -12.336 5.719 -2.445 1 99 76 LEU B O 1
ATOM 1647 N N . ILE B 1 77 ? -13.078 4.188 -3.879 1 99 77 ILE B N 1
ATOM 1648 C CA . ILE B 1 77 ? -12.758 4.988 -5.059 1 99 77 ILE B CA 1
ATOM 1649 C C . ILE B 1 77 ? -13.602 6.262 -5.062 1 99 77 ILE B C 1
ATOM 1651 O O . ILE B 1 77 ? -13.086 7.352 -5.312 1 99 77 ILE B O 1
ATOM 1655 N N . LEU B 1 78 ? -14.812 6.191 -4.648 1 98.94 78 LEU B N 1
ATOM 1656 C CA . LEU B 1 78 ? -15.742 7.312 -4.688 1 98.94 78 LEU B CA 1
ATOM 1657 C C . LEU B 1 78 ? -15.641 8.148 -3.414 1 98.94 78 LEU B C 1
ATOM 1659 O O . LEU B 1 78 ? -16.094 9.297 -3.381 1 98.94 78 LEU B O 1
ATOM 1663 N N . GLY B 1 79 ? -15.078 7.621 -2.414 1 98.94 79 GLY B N 1
ATOM 1664 C CA . GLY B 1 79 ? -15.102 8.25 -1.103 1 98.94 79 GLY B CA 1
ATOM 1665 C C . GLY B 1 79 ? -16.484 8.25 -0.468 1 98.94 79 GLY B C 1
ATOM 1666 O O . GLY B 1 79 ? -16.953 9.289 0.001 1 98.94 79 GLY B O 1
ATOM 1667 N N . LEU B 1 80 ? -17.094 7.133 -0.48 1 98.88 80 LEU B N 1
ATOM 1668 C CA . LEU B 1 80 ? -18.422 6.957 0.091 1 98.88 80 LEU B CA 1
ATOM 1669 C C . LEU B 1 80 ? -18.422 5.895 1.187 1 98.88 80 LEU B C 1
ATOM 1671 O O . LEU B 1 80 ? -18.047 4.746 0.939 1 98.88 80 LEU B O 1
ATOM 1675 N N . PHE B 1 81 ? -18.906 6.266 2.416 1 98.75 81 PHE B N 1
ATOM 1676 C CA . PHE B 1 81 ? -18.797 5.387 3.576 1 98.75 81 PHE B CA 1
ATOM 1677 C C . PHE B 1 81 ? -17.406 4.789 3.68 1 98.75 81 PHE B C 1
ATOM 1679 O O . PHE B 1 81 ? -17.25 3.576 3.828 1 98.75 81 PHE B O 1
ATOM 1686 N N . THR B 1 82 ? -16.5 5.641 3.598 1 98.88 82 THR B N 1
ATOM 1687 C CA . THR B 1 82 ? -15.109 5.273 3.336 1 98.88 82 THR B CA 1
ATOM 1688 C C . THR B 1 82 ? -14.531 4.496 4.512 1 98.88 82 THR B C 1
ATOM 1690 O O . THR B 1 82 ? -13.812 3.514 4.32 1 98.88 82 THR B O 1
ATOM 1693 N N . ARG B 1 83 ? -14.797 4.859 5.754 1 98.88 83 ARG B N 1
ATOM 1694 C CA . ARG B 1 83 ? -14.273 4.16 6.922 1 98.88 83 ARG B CA 1
ATOM 1695 C C . ARG B 1 83 ? -14.781 2.725 6.973 1 98.88 83 ARG B C 1
ATOM 1697 O O . ARG B 1 83 ? -14.016 1.802 7.27 1 98.88 83 ARG B O 1
ATOM 1704 N N . LEU B 1 84 ? -16.031 2.576 6.641 1 98.81 84 LEU B N 1
ATOM 1705 C CA . LEU B 1 84 ? -16.625 1.242 6.625 1 98.81 84 LEU B CA 1
ATOM 1706 C C . LEU B 1 84 ? -16.047 0.404 5.488 1 98.81 84 LEU B C 1
ATOM 1708 O O . LEU B 1 84 ? -15.727 -0.773 5.68 1 98.81 84 LEU B O 1
ATOM 1712 N N . ALA B 1 85 ? -15.945 0.999 4.363 1 98.94 85 ALA B N 1
ATOM 1713 C CA . ALA B 1 85 ? -15.367 0.328 3.201 1 98.94 85 ALA B CA 1
ATOM 1714 C C . ALA B 1 85 ? -13.938 -0.117 3.482 1 98.94 85 ALA B C 1
ATOM 1716 O O . ALA B 1 85 ? -13.57 -1.266 3.215 1 98.94 85 ALA B O 1
ATOM 1717 N N . ALA B 1 86 ? -13.18 0.78 4.043 1 98.94 86 ALA B N 1
ATOM 1718 C CA . ALA B 1 86 ? -11.789 0.469 4.363 1 98.94 86 ALA B CA 1
ATOM 1719 C C . ALA B 1 86 ? -11.695 -0.655 5.391 1 98.94 86 ALA B C 1
ATOM 1721 O O . ALA B 1 86 ? -10.844 -1.541 5.281 1 98.94 86 ALA B O 1
ATOM 1722 N N . PHE B 1 87 ? -12.516 -0.645 6.355 1 98.94 87 PHE B N 1
ATOM 1723 C CA . PHE B 1 87 ? -12.523 -1.686 7.375 1 98.94 87 PHE B CA 1
ATOM 1724 C C . PHE B 1 87 ? -12.875 -3.037 6.766 1 98.94 87 PHE B C 1
ATOM 1726 O O . PHE B 1 87 ? -12.266 -4.055 7.102 1 98.94 87 PHE B O 1
ATOM 1733 N N . GLY B 1 88 ? -13.883 -3.059 5.926 1 98.94 88 GLY B N 1
ATOM 1734 C CA . GLY B 1 88 ? -14.25 -4.301 5.262 1 98.94 88 GLY B CA 1
ATOM 1735 C C . GLY B 1 88 ? -13.117 -4.891 4.441 1 98.94 88 GLY B C 1
ATOM 1736 O O . GLY B 1 88 ? -12.844 -6.09 4.527 1 98.94 88 GLY B O 1
ATOM 1737 N N . VAL B 1 89 ? -12.484 -4.062 3.654 1 98.94 89 VAL B N 1
ATOM 1738 C CA . VAL B 1 89 ? -11.359 -4.516 2.836 1 98.94 89 VAL B CA 1
ATOM 1739 C C . VAL B 1 89 ? -10.219 -4.984 3.738 1 98.94 89 VAL B C 1
ATOM 1741 O O . VAL B 1 89 ? -9.633 -6.043 3.504 1 98.94 89 VAL B O 1
ATOM 1744 N N . PHE B 1 90 ? -9.938 -4.219 4.812 1 98.94 90 PHE B N 1
ATOM 1745 C CA . PHE B 1 90 ? -8.914 -4.586 5.777 1 98.94 90 PHE B CA 1
ATOM 1746 C C . PHE B 1 90 ? -9.188 -5.965 6.367 1 98.94 90 PHE B C 1
ATOM 1748 O O . PHE B 1 90 ? -8.297 -6.816 6.41 1 98.94 90 PHE B O 1
ATOM 1755 N N . ALA B 1 91 ? -10.383 -6.164 6.809 1 98.81 91 ALA B N 1
ATOM 1756 C CA . ALA B 1 91 ? -10.766 -7.426 7.445 1 98.81 91 ALA B CA 1
ATOM 1757 C C . ALA B 1 91 ? -10.602 -8.594 6.477 1 98.81 91 ALA B C 1
ATOM 1759 O O . ALA B 1 91 ? -10.078 -9.648 6.848 1 98.81 91 ALA B O 1
ATOM 1760 N N . THR B 1 92 ? -11.055 -8.391 5.285 1 98.56 92 THR B N 1
ATOM 1761 C CA . THR B 1 92 ? -10.953 -9.43 4.27 1 98.56 92 THR B CA 1
ATOM 1762 C C . THR B 1 92 ? -9.492 -9.773 3.99 1 98.56 92 THR B C 1
ATOM 1764 O O . THR B 1 92 ? -9.125 -10.945 3.918 1 98.56 92 THR B O 1
ATOM 1767 N N . MET B 1 93 ? -8.672 -8.781 3.85 1 98.69 93 MET B N 1
ATOM 1768 C CA . MET B 1 93 ? -7.254 -9 3.574 1 98.69 93 MET B CA 1
ATOM 1769 C C . MET B 1 93 ? -6.566 -9.664 4.766 1 98.69 93 MET B C 1
ATOM 1771 O O . MET B 1 93 ? -5.652 -10.469 4.59 1 98.69 93 MET B O 1
ATOM 1775 N N . LEU B 1 94 ? -6.977 -9.289 5.953 1 98.56 94 LEU B N 1
ATOM 1776 C CA . LEU B 1 94 ? -6.398 -9.883 7.156 1 98.56 94 LEU B CA 1
ATOM 1777 C C . LEU B 1 94 ? -6.6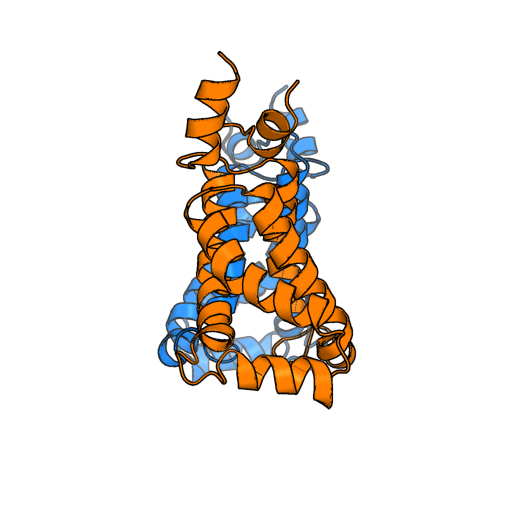99 -11.375 7.227 1 98.56 94 LEU B C 1
ATOM 1779 O O . LEU B 1 94 ? -5.809 -12.18 7.516 1 98.56 94 LEU B O 1
ATOM 1783 N N . VAL B 1 95 ? -7.922 -11.695 6.98 1 97.5 95 VAL B N 1
ATOM 1784 C CA . VAL B 1 95 ? -8.312 -13.102 6.996 1 97.5 95 VAL B CA 1
ATOM 1785 C C . VAL B 1 95 ? -7.531 -13.867 5.93 1 97.5 95 VAL B C 1
ATOM 1787 O O . VAL B 1 95 ? -7.004 -14.945 6.195 1 97.5 95 VAL B O 1
ATOM 1790 N N . ALA B 1 96 ? -7.414 -13.359 4.711 1 97 96 ALA B N 1
ATOM 1791 C CA . ALA B 1 96 ? -6.645 -13.992 3.643 1 97 96 ALA B CA 1
ATOM 1792 C C . ALA B 1 96 ? -5.184 -14.156 4.047 1 97 96 ALA B C 1
ATOM 1794 O O . ALA B 1 96 ? -4.586 -15.219 3.824 1 97 96 ALA B O 1
ATOM 1795 N N . ALA B 1 97 ? -4.613 -13.109 4.668 1 98.31 97 ALA B N 1
ATOM 1796 C CA . ALA B 1 97 ? -3.219 -13.141 5.102 1 98.31 97 ALA B CA 1
ATOM 1797 C C . ALA B 1 97 ? -2.99 -14.258 6.117 1 98.31 97 ALA B C 1
ATOM 1799 O O . ALA B 1 97 ? -2.035 -15.031 6 1 98.31 97 ALA B O 1
ATOM 1800 N N . LEU B 1 98 ? -3.859 -14.352 7.059 1 96.88 98 LEU B N 1
ATOM 1801 C CA . LEU B 1 98 ? -3.662 -15.273 8.172 1 96.88 98 LEU B CA 1
ATOM 1802 C C . LEU B 1 98 ? -3.992 -16.703 7.762 1 96.88 98 LEU B C 1
ATOM 1804 O O . LEU B 1 98 ? -3.285 -17.641 8.133 1 96.88 98 LEU B O 1
ATOM 1808 N N . LEU B 1 99 ? -5.02 -16.922 6.961 1 94.38 99 LEU B N 1
ATOM 1809 C CA . LEU B 1 99 ? -5.516 -18.266 6.691 1 94.38 99 LEU B CA 1
ATOM 1810 C C . LEU B 1 99 ? -4.801 -18.875 5.492 1 94.38 99 LEU B C 1
ATOM 1812 O O . LEU B 1 99 ? -4.664 -20.094 5.406 1 94.38 99 LEU B O 1
ATOM 1816 N N . VAL B 1 100 ? -4.336 -18.062 4.637 1 95.38 100 VAL B N 1
ATOM 1817 C CA . VAL B 1 100 ? -3.865 -18.609 3.367 1 95.38 100 VAL B CA 1
ATOM 1818 C C . VAL B 1 100 ? -2.391 -18.266 3.17 1 95.38 100 VAL B C 1
ATOM 1820 O O . VAL B 1 100 ? -1.611 -19.094 2.695 1 95.38 100 VAL B O 1
ATOM 1823 N N . HIS B 1 101 ? -1.915 -17.156 3.574 1 97.94 101 HIS B N 1
ATOM 1824 C CA . HIS B 1 101 ? -0.644 -16.656 3.053 1 97.94 101 HIS B CA 1
ATOM 1825 C C . HIS B 1 101 ? 0.439 -16.688 4.129 1 97.94 101 HIS B C 1
ATOM 1827 O O . HIS B 1 101 ? 1.631 -16.734 3.812 1 97.94 101 HIS B O 1
ATOM 1833 N N . LEU B 1 102 ? 0.055 -16.688 5.355 1 97.69 102 LEU B N 1
ATOM 1834 C CA . LEU B 1 102 ? 1.027 -16.625 6.441 1 97.69 102 LEU B CA 1
ATOM 1835 C C . LEU B 1 102 ? 1.982 -17.812 6.379 1 97.69 102 LEU B C 1
ATOM 1837 O O . LEU B 1 102 ? 3.195 -17.656 6.527 1 97.69 102 LEU B O 1
ATOM 1841 N N . PRO B 1 103 ? 1.517 -19.047 6.031 1 97.69 103 PRO B N 1
ATOM 1842 C CA . PRO B 1 103 ? 2.434 -20.172 5.934 1 97.69 103 PRO B CA 1
ATOM 1843 C C . PRO B 1 103 ? 3.453 -20.016 4.809 1 97.69 103 PRO B C 1
ATOM 1845 O O . PRO B 1 103 ? 4.508 -20.656 4.828 1 97.69 103 PRO B O 1
ATOM 1848 N N . GLY B 1 104 ? 3.123 -19.156 3.873 1 97.94 104 GLY B N 1
ATOM 1849 C CA . GLY B 1 104 ? 4.004 -18.938 2.738 1 97.94 104 GLY B CA 1
ATOM 1850 C C . GLY B 1 104 ? 5.156 -18 3.049 1 97.94 104 GLY B C 1
ATOM 1851 O O . GLY B 1 104 ? 6.008 -17.75 2.195 1 97.94 104 GLY B O 1
ATOM 1852 N N . GLY B 1 105 ? 5.148 -17.453 4.34 1 98 105 GLY B N 1
ATOM 1853 C CA . GLY B 1 105 ? 6.23 -16.562 4.738 1 98 105 GLY B CA 1
ATOM 1854 C C . GLY B 1 105 ? 5.941 -15.102 4.445 1 98 105 GLY B C 1
ATOM 1855 O O . GLY B 1 105 ? 4.805 -14.648 4.578 1 98 105 GLY B O 1
ATOM 1856 N N . PHE B 1 106 ? 7.008 -14.406 4.082 1 98.56 106 PHE B N 1
ATOM 1857 C CA . PHE B 1 106 ? 6.891 -12.953 3.99 1 98.56 106 PHE B CA 1
ATOM 1858 C C . PHE B 1 106 ? 6.676 -12.516 2.545 1 98.56 106 PHE B C 1
ATOM 1860 O O . PHE B 1 106 ? 5.797 -11.695 2.262 1 98.56 106 PHE B O 1
ATOM 1867 N N . PHE B 1 107 ? 7.355 -13.125 1.59 1 98.06 107 PHE B N 1
ATOM 1868 C CA . PHE B 1 107 ? 7.48 -12.602 0.236 1 98.06 107 PHE B CA 1
ATOM 1869 C C . PHE B 1 107 ? 6.309 -13.039 -0.628 1 98.06 107 PHE B C 1
ATOM 1871 O O . PHE B 1 107 ? 5.84 -14.18 -0.515 1 98.06 107 PHE B O 1
ATOM 1878 N N . ALA B 1 108 ? 5.926 -12.172 -1.57 1 95.12 108 ALA B N 1
ATOM 1879 C CA . ALA B 1 108 ? 4.984 -12.531 -2.625 1 95.12 108 ALA B CA 1
ATOM 1880 C C . ALA B 1 108 ? 5.605 -13.523 -3.607 1 95.12 108 ALA B C 1
ATOM 1882 O O . ALA B 1 108 ? 6.828 -13.562 -3.77 1 95.12 108 ALA B O 1
ATOM 1883 N N . PRO B 1 109 ? 4.723 -14.32 -4.074 1 94.81 109 PRO B N 1
ATOM 1884 C CA . PRO B 1 109 ? 3.262 -14.266 -4.102 1 94.81 109 PRO B CA 1
ATOM 1885 C C . PRO B 1 109 ? 2.617 -15.086 -2.988 1 94.81 109 PRO B C 1
ATOM 1887 O O . PRO B 1 109 ? 1.419 -14.953 -2.729 1 94.81 109 PRO B O 1
ATOM 1890 N N . ASN B 1 110 ? 3.395 -15.891 -2.367 1 96.62 110 ASN B N 1
ATOM 1891 C CA . ASN B 1 110 ? 2.801 -16.812 -1.402 1 96.62 110 ASN B CA 1
ATOM 1892 C C . ASN B 1 110 ? 2.697 -16.172 -0.017 1 96.62 110 ASN B C 1
ATOM 1894 O O . ASN B 1 110 ? 1.899 -16.625 0.812 1 96.62 110 ASN B O 1
ATOM 1898 N N . GLY B 1 111 ? 3.52 -15.203 0.235 1 98.19 111 GLY B N 1
ATOM 1899 C CA . GLY B 1 111 ? 3.646 -14.656 1.576 1 98.19 111 GLY B CA 1
ATOM 1900 C C . GLY B 1 111 ? 2.717 -13.484 1.834 1 98.19 111 GLY B C 1
ATOM 1901 O O . GLY B 1 111 ? 1.751 -13.281 1.096 1 98.19 111 GLY B O 1
ATOM 1902 N N . ILE B 1 112 ? 3.027 -12.695 2.859 1 98.75 112 ILE B N 1
ATOM 1903 C CA . ILE B 1 112 ? 2.029 -11.781 3.41 1 98.75 112 ILE B CA 1
ATOM 1904 C C . ILE B 1 112 ? 2.373 -10.344 3.023 1 98.75 112 ILE B C 1
ATOM 1906 O O . ILE B 1 112 ? 1.618 -9.422 3.324 1 98.75 112 ILE B O 1
ATOM 1910 N N . GLU B 1 113 ? 3.453 -10.055 2.352 1 98.62 113 GLU B N 1
ATOM 1911 C CA . GLU B 1 113 ? 3.914 -8.68 2.168 1 98.62 113 GLU B CA 1
ATOM 1912 C C . GLU B 1 113 ? 2.891 -7.852 1.397 1 98.62 113 GLU B C 1
ATOM 1914 O O . GLU B 1 113 ? 2.727 -6.656 1.658 1 98.62 113 GLU B O 1
ATOM 1919 N N . TYR B 1 114 ? 2.193 -8.492 0.408 1 98.69 114 TYR B N 1
ATOM 1920 C CA . TYR B 1 114 ? 1.143 -7.809 -0.337 1 98.69 114 TYR B CA 1
ATOM 1921 C C . TYR B 1 114 ? 0.047 -7.309 0.598 1 98.69 114 TYR B C 1
ATOM 1923 O O . TYR B 1 114 ? -0.384 -6.156 0.502 1 98.69 114 TYR B O 1
ATOM 1931 N N . PHE B 1 115 ? -0.343 -8.086 1.462 1 98.88 115 PHE B N 1
ATOM 1932 C CA . PHE B 1 115 ? -1.43 -7.781 2.387 1 98.88 115 PHE B CA 1
ATOM 1933 C C . PHE B 1 115 ? -1.013 -6.699 3.373 1 98.88 115 PHE B C 1
ATOM 1935 O O . PHE B 1 115 ? -1.816 -5.836 3.734 1 98.88 115 PHE B O 1
ATOM 1942 N N . ILE B 1 116 ? 0.218 -6.738 3.764 1 98.94 116 ILE B N 1
ATOM 1943 C CA . ILE B 1 116 ? 0.735 -5.707 4.66 1 98.94 116 ILE B CA 1
ATOM 1944 C C . ILE B 1 116 ? 0.616 -4.34 3.994 1 98.94 116 ILE B C 1
ATOM 1946 O O . ILE B 1 116 ? 0.238 -3.359 4.641 1 98.94 116 ILE B O 1
ATOM 1950 N N . LEU B 1 117 ? 0.919 -4.293 2.736 1 98.94 117 LEU B N 1
ATOM 1951 C CA . LEU B 1 117 ? 0.789 -3.033 2.014 1 98.94 117 LEU B CA 1
ATOM 1952 C C . LEU B 1 117 ? -0.651 -2.533 2.049 1 98.94 117 LEU B C 1
ATOM 1954 O O . LEU B 1 117 ? -0.894 -1.339 2.238 1 98.94 117 LEU B O 1
ATOM 1958 N N . THR B 1 118 ? -1.599 -3.422 1.872 1 98.94 118 THR B N 1
ATOM 1959 C CA . THR B 1 118 ? -2.998 -3.012 1.901 1 98.94 118 THR B CA 1
ATOM 1960 C C . THR B 1 118 ? -3.387 -2.51 3.289 1 98.94 118 THR B C 1
ATOM 1962 O O . THR B 1 118 ? -4.199 -1.595 3.42 1 98.94 118 THR B O 1
ATOM 1965 N N . PHE B 1 119 ? -2.826 -3.08 4.332 1 98.94 119 PHE B N 1
ATOM 1966 C CA . PHE B 1 119 ? -3.098 -2.611 5.688 1 98.94 119 PHE B CA 1
ATOM 1967 C C . PHE B 1 119 ? -2.609 -1.18 5.871 1 98.94 119 PHE B C 1
ATOM 1969 O O . PHE B 1 119 ? -3.297 -0.358 6.48 1 98.94 119 PHE B O 1
ATOM 1976 N N . GLY B 1 120 ? -1.44 -0.938 5.34 1 98.94 120 GLY B N 1
ATOM 1977 C CA . GLY B 1 120 ? -0.864 0.394 5.438 1 98.94 120 GLY B CA 1
ATOM 1978 C C . GLY B 1 120 ? -1.714 1.462 4.777 1 98.94 120 GLY B C 1
ATOM 1979 O O . GLY B 1 120 ? -1.666 2.631 5.164 1 98.94 120 GLY B O 1
ATOM 1980 N N . LEU B 1 121 ? -2.459 1.036 3.828 1 98.94 121 LEU B N 1
ATOM 1981 C CA . LEU B 1 121 ? -3.342 1.969 3.135 1 98.94 121 LEU B CA 1
ATOM 1982 C C . LEU B 1 121 ? -4.695 2.059 3.83 1 98.94 121 LEU B C 1
ATOM 1984 O O . LEU B 1 121 ? -5.25 3.148 3.977 1 98.94 121 LEU B O 1
ATOM 1988 N N . ALA B 1 122 ? -5.168 1.007 4.305 1 99 122 ALA B N 1
ATOM 1989 C CA . ALA B 1 122 ? -6.52 0.945 4.855 1 99 122 ALA B CA 1
ATOM 1990 C C . ALA B 1 122 ? -6.594 1.638 6.211 1 99 122 ALA B C 1
ATOM 1992 O O . ALA B 1 122 ? -7.566 2.338 6.508 1 99 122 ALA B O 1
ATOM 1993 N N . ILE B 1 123 ? -5.648 1.479 7.027 1 98.94 123 ILE B N 1
ATOM 1994 C CA . ILE B 1 123 ? -5.715 1.91 8.422 1 98.94 123 ILE B CA 1
ATOM 1995 C C . ILE B 1 123 ? -5.797 3.434 8.484 1 98.94 123 ILE B C 1
ATOM 1997 O O . ILE B 1 123 ? -6.637 3.986 9.203 1 98.94 123 ILE B O 1
ATOM 2001 N N . PRO B 1 124 ? -4.996 4.148 7.73 1 98.88 124 PRO B N 1
ATOM 2002 C CA . PRO B 1 124 ? -5.141 5.609 7.75 1 98.88 124 PRO B CA 1
ATOM 2003 C C . PRO B 1 124 ? -6.535 6.07 7.344 1 98.88 124 PRO B C 1
ATOM 2005 O O . PRO B 1 124 ? -7.059 7.039 7.902 1 98.88 124 PRO B O 1
ATOM 2008 N N . VAL B 1 125 ? -7.105 5.379 6.414 1 98.88 125 VAL B N 1
ATOM 2009 C CA . VAL B 1 125 ? -8.438 5.727 5.938 1 98.88 125 VAL B CA 1
ATOM 2010 C C . VAL B 1 125 ? -9.469 5.445 7.027 1 98.88 125 VAL B C 1
ATOM 2012 O O . VAL B 1 125 ? -10.398 6.23 7.23 1 98.88 125 VAL B O 1
ATOM 2015 N N . ILE B 1 126 ? -9.273 4.371 7.703 1 98.88 126 ILE B N 1
ATOM 2016 C CA . ILE B 1 126 ? -10.156 4.039 8.812 1 98.88 126 ILE B CA 1
ATOM 2017 C C . ILE B 1 126 ? -10.086 5.137 9.875 1 98.88 126 ILE B C 1
ATOM 2019 O O . ILE B 1 126 ? -11.109 5.539 10.43 1 98.88 126 ILE B O 1
ATOM 2023 N N . ILE B 1 127 ? -8.961 5.656 10.102 1 98.56 127 ILE B N 1
ATOM 2024 C CA . ILE B 1 127 ? -8.711 6.605 11.18 1 98.56 127 ILE B CA 1
ATOM 2025 C C . ILE B 1 127 ? -9.18 7.996 10.75 1 98.56 127 ILE B C 1
ATOM 2027 O O . ILE B 1 127 ? -9.859 8.688 11.516 1 98.56 127 ILE B O 1
ATOM 2031 N N . LYS B 1 128 ? -8.898 8.367 9.461 1 98.38 128 LYS B N 1
ATOM 2032 C CA . LYS B 1 128 ? -9 9.789 9.125 1 98.38 128 LYS B CA 1
ATOM 2033 C C . LYS B 1 128 ? -10.172 10.047 8.18 1 98.38 128 LYS B C 1
ATOM 2035 O O . LYS B 1 128 ? -10.586 11.195 7.996 1 98.38 128 LYS B O 1
ATOM 2040 N N . GLY B 1 129 ? -10.594 9.039 7.551 1 98.56 129 GLY B N 1
ATOM 2041 C CA . GLY B 1 129 ? -11.742 9.203 6.672 1 98.56 129 GLY B CA 1
ATOM 2042 C C . GLY B 1 129 ? -11.359 9.367 5.215 1 98.56 129 GLY B C 1
ATOM 2043 O O . GLY B 1 129 ? -10.305 8.883 4.785 1 98.56 129 GLY B O 1
ATOM 2044 N N . ALA B 1 130 ? -12.172 10.008 4.504 1 98.81 130 ALA B N 1
ATOM 2045 C CA . ALA B 1 130 ? -12.188 9.898 3.047 1 98.81 130 ALA B CA 1
ATOM 2046 C C . ALA B 1 130 ? -11.25 10.906 2.404 1 98.81 130 ALA B C 1
ATOM 2048 O O . ALA B 1 130 ? -10.75 10.688 1.297 1 98.81 130 ALA B O 1
ATOM 2049 N N . GLY B 1 131 ? -11.039 11.984 2.994 1 98.5 131 GLY B N 1
ATOM 2050 C CA . GLY B 1 131 ? -10.172 13.016 2.434 1 98.5 131 GLY B CA 1
ATOM 2051 C C . GLY B 1 131 ? -10.859 13.852 1.372 1 98.5 131 GLY B C 1
ATOM 2052 O O . GLY B 1 131 ? -12.086 13.992 1.375 1 98.5 131 GLY B O 1
ATOM 2053 N N . SER B 1 132 ? -10.031 14.492 0.534 1 98.62 132 SER B N 1
ATOM 2054 C CA . SER B 1 132 ? -10.531 15.391 -0.498 1 98.62 132 SER B CA 1
ATOM 2055 C C . SER B 1 132 ? -11.266 14.625 -1.595 1 98.62 132 SER B C 1
ATOM 2057 O O . SER B 1 132 ? -11.008 13.438 -1.807 1 98.62 132 SER B O 1
ATOM 2059 N N . PHE B 1 133 ? -12.188 15.344 -2.314 1 98.56 133 PHE B N 1
ATOM 2060 C CA . PHE B 1 133 ? -12.883 14.828 -3.49 1 98.56 133 PHE B CA 1
ATOM 2061 C C . PHE B 1 133 ? -13.602 13.531 -3.164 1 98.56 133 PHE B C 1
ATOM 2063 O O . PHE B 1 133 ? -13.438 12.523 -3.859 1 98.56 133 PHE B O 1
ATOM 2070 N N . SER B 1 134 ? -14.359 13.633 -2.064 1 98.88 134 SER B N 1
ATOM 2071 C CA . SER B 1 134 ? -15.07 12.445 -1.605 1 98.88 134 SER B CA 1
ATOM 2072 C C . SER B 1 134 ? -16.562 12.734 -1.411 1 98.88 134 SER B C 1
ATOM 2074 O O . SER B 1 134 ? -16.938 13.844 -1.041 1 98.88 134 SER B O 1
ATOM 2076 N N . LEU B 1 135 ? -17.375 11.75 -1.616 1 98.81 135 LEU B N 1
ATOM 2077 C CA . LEU B 1 135 ? -18.797 11.875 -1.344 1 98.81 135 LEU B CA 1
ATOM 2078 C C . LEU B 1 135 ? -19.062 12 0.154 1 98.81 135 LEU B C 1
ATOM 2080 O O . LEU B 1 135 ? -20 12.688 0.57 1 98.81 135 LEU B O 1
ATOM 2084 N N . ASP B 1 136 ? -18.234 11.344 0.94 1 98.69 136 ASP B N 1
ATOM 2085 C CA . ASP B 1 136 ? -18.344 11.5 2.387 1 98.69 136 ASP B CA 1
ATOM 2086 C C . ASP B 1 136 ? -18.25 12.969 2.787 1 98.69 136 ASP B C 1
ATOM 2088 O O . ASP B 1 136 ? -19.031 13.438 3.625 1 98.69 136 ASP B O 1
ATOM 2092 N N . ASP B 1 137 ? -17.266 13.633 2.189 1 97.75 137 ASP B N 1
ATOM 2093 C CA . ASP B 1 137 ? -17.078 15.047 2.51 1 97.75 137 ASP B CA 1
ATOM 2094 C C . ASP B 1 137 ? -18.312 15.859 2.131 1 97.75 137 ASP B C 1
ATOM 2096 O O . ASP B 1 137 ? -18.75 16.719 2.895 1 97.75 137 ASP B O 1
ATOM 2100 N N . LEU B 1 138 ? -18.891 15.578 1.006 1 97.25 138 LEU B N 1
ATOM 2101 C CA . LEU B 1 138 ? -20.078 16.297 0.523 1 97.25 138 LEU B CA 1
ATOM 2102 C C . LEU B 1 138 ? -21.266 16.062 1.44 1 97.25 138 LEU B C 1
ATOM 2104 O O . LEU B 1 138 ? -21.984 17 1.787 1 97.25 138 LEU B O 1
ATOM 2108 N N . ILE B 1 139 ? -21.453 14.867 1.826 1 97.06 139 ILE B N 1
ATOM 2109 C CA . ILE B 1 139 ? -22.609 14.5 2.625 1 97.06 139 ILE B CA 1
ATOM 2110 C C . ILE B 1 139 ? -22.453 15.016 4.051 1 97.06 139 ILE B C 1
ATOM 2112 O O . ILE B 1 139 ? -23.375 15.586 4.625 1 97.06 139 ILE B O 1
ATOM 2116 N N . SER B 1 140 ? -21.281 14.82 4.598 1 95.75 140 SER B N 1
ATOM 2117 C CA . SER B 1 140 ? -21.062 15.227 5.98 1 95.75 140 SER B CA 1
ATOM 2118 C C . SER B 1 140 ? -21.172 16.734 6.141 1 95.75 140 SER B C 1
ATOM 2120 O O . SER B 1 140 ? -21.625 17.234 7.184 1 95.75 140 SER B O 1
ATOM 2122 N N . SER B 1 141 ? -20.734 17.453 5.113 1 93.5 141 SER B N 1
ATOM 2123 C CA . SER B 1 141 ? -20.844 18.906 5.145 1 93.5 141 SER B CA 1
ATOM 2124 C C . SER B 1 141 ? -22.297 19.344 5.234 1 93.5 141 SER B C 1
ATOM 2126 O O . SER B 1 141 ? -22.594 20.391 5.836 1 93.5 141 SER B O 1
ATOM 2128 N N . LYS B 1 142 ? -23.156 18.547 4.723 1 92.44 142 LYS B N 1
ATOM 2129 C CA . LYS B 1 142 ? -24.578 18.859 4.762 1 92.44 142 LYS B CA 1
ATOM 2130 C C . LYS B 1 142 ? -25.203 18.453 6.102 1 92.44 142 LYS B C 1
ATOM 2132 O O . LYS B 1 142 ? -26.156 19.078 6.555 1 92.44 142 LYS B O 1
ATOM 2137 N N . LEU B 1 143 ? -24.688 17.453 6.684 1 90.06 143 LEU B N 1
ATOM 2138 C CA . LEU B 1 143 ? -25.203 16.969 7.961 1 90.06 143 LEU B CA 1
ATOM 2139 C C . LEU B 1 143 ? -24.75 17.875 9.102 1 90.06 143 LEU B C 1
ATOM 2141 O O . LEU B 1 143 ? -25.406 17.922 10.148 1 90.06 143 LEU B O 1
ATOM 2145 N N . GLU B 1 144 ? -23.562 18.422 9.039 1 82.19 144 GLU B N 1
ATOM 2146 C CA . GLU B 1 144 ? -23.031 19.297 10.07 1 82.19 144 GLU B CA 1
ATOM 2147 C C . GLU B 1 144 ? -23.875 20.578 10.203 1 82.19 144 GLU B C 1
ATOM 2149 O O . GLU B 1 144 ? -23.922 21.188 11.266 1 82.19 144 GLU B O 1
ATOM 2154 N N . LYS B 1 145 ? -24.594 21.047 9.18 1 73.81 145 LYS B N 1
ATOM 2155 C CA . LYS B 1 145 ? -25.453 22.234 9.219 1 73.81 145 LYS B CA 1
ATOM 2156 C C . LYS B 1 145 ? -26.781 21.922 9.867 1 73.81 145 LYS B C 1
ATOM 2158 O O . LYS B 1 145 ? -27.344 22.75 10.578 1 73.81 145 LYS B O 1
#

Nearest PDB structures (foldseek):
  7kr5-assembly1_A  TM=2.235E-01  e=5.356E+00  Drosophila melanogaster
  9jr2-assembly1_R  TM=2.433E-01  e=5.093E+00  Homo sapiens
  8tyw-assembly1_A  TM=2.330E-01  e=3.013E+00  Homo sapiens
  9jr2-assembly1_R  TM=2.337E-01  e=5.820E+00  Homo sapiens
  9jr3-assembly1_R  TM=2.340E-01  e=9.659E+00  Homo sapiens

pLDDT: mean 97.39, std 3.78, range [69.44, 99.0]

Foldseek 3Di:
DDPLLVLLDFEADVVLLVLLQVLLVVLAVVLCLQDVVPPNHDHPVRQLCCCCPVLVDPSVLSVLLSCLSHVLSVCSNQQHSVLVSLVSPLVSLVCCQVRFQCVVPPDPDRHNVVSVSSCVSSVVCNVGGRHHNHVSNVVSVVVVD/DDPLLVLLDFEADVVLLVLLLVLLVVLAVVLCLQDPVPPNHDHPVRQLCCCCPVLVDPSVLSVLLSCLSHVLSVCSNQQHSVLVSLVSPLVSLVCCQVRFQCVVPPDPDRHNVVSVSSCVSSVVCNVGGRHHNHVSNVVSVVVVD